Protein AF-A0A2G8K1V5-F1 (afdb_monomer_lite)

InterPro domains:
  IPR000477 Reverse transcriptase domain [PF00078] (133-253)
  IPR000477 Reverse transcriptase domain [PS50878] (112-264)
  IPR043502 DNA/RNA polymerase superfamily [SSF56672] (46-239)

Foldseek 3Di:
DDDDDDPPVCCVPPNDDPDDDPPDPDDPADPVNVVVVVVVVVCVVVVVVPPPPPPDDPDCPDPVNCVLLVPADAQPAEQDDDDPVLVVVVLVVFDQPDAAAVQQQGSVQSNCCVVPVDRDPVNPDHDDDDDFDDDDPPDPVRDDDDHRDHPVVVSVVVSLCVRVLVLCVVVVSDDPLDQPPHPPHDPVNNVVVVVVVVVVCVVVVHDDDDDDDDDPPVVVPDDLVSVLSVCSSNNHDPVRSVVSVVVPPPDDDWDADPNDIDDD

Radius of gyration: 24.83 Å; chains: 1; bounding box: 51×38×74 Å

pLDDT: mean 73.62, std 17.8, range [26.91, 96.38]

Organism: Stichopus japonicus (NCBI:txid307972)

Structure (mmCIF, N/CA/C/O backbone):
data_AF-A0A2G8K1V5-F1
#
_entry.id   AF-A0A2G8K1V5-F1
#
loop_
_atom_site.group_PDB
_atom_site.id
_atom_site.type_symbol
_atom_site.label_atom_id
_atom_site.label_alt_id
_atom_site.label_comp_id
_atom_site.label_asym_id
_atom_site.label_entity_id
_atom_site.label_seq_id
_atom_site.pdbx_PDB_ins_code
_atom_site.Cartn_x
_atom_site.Cartn_y
_atom_site.Cartn_z
_atom_site.occupancy
_atom_site.B_iso_or_equiv
_atom_site.auth_seq_id
_atom_site.auth_comp_id
_atom_site.auth_asym_id
_atom_site.auth_atom_id
_atom_site.pdbx_PDB_model_num
ATOM 1 N N . MET A 1 1 ? 11.354 -18.613 46.817 1.00 34.31 1 MET A N 1
ATOM 2 C CA . MET A 1 1 ? 12.221 -19.218 45.786 1.00 34.31 1 MET A CA 1
ATOM 3 C C . MET A 1 1 ? 11.365 -20.204 45.000 1.00 34.31 1 MET A C 1
ATOM 5 O O . MET A 1 1 ? 11.192 -21.326 45.445 1.00 34.31 1 MET A O 1
ATOM 9 N N . PHE A 1 2 ? 10.754 -19.753 43.904 1.00 26.91 2 PHE A N 1
ATOM 10 C CA . PHE A 1 2 ? 10.095 -20.614 42.918 1.00 26.91 2 PHE A CA 1
ATOM 11 C C . PHE A 1 2 ? 10.822 -20.384 41.591 1.00 26.91 2 PHE A C 1
ATOM 13 O O . PHE A 1 2 ? 10.743 -19.278 41.054 1.00 26.91 2 PHE A O 1
ATOM 20 N N . PRO A 1 3 ? 11.621 -21.350 41.116 1.00 38.81 3 PRO A N 1
ATOM 21 C CA . PRO A 1 3 ? 12.309 -21.238 39.845 1.00 38.81 3 PRO A CA 1
ATOM 22 C C . PRO A 1 3 ? 11.385 -21.714 38.718 1.00 38.81 3 PRO A C 1
ATOM 24 O O . PRO A 1 3 ? 10.817 -22.796 38.799 1.00 38.81 3 PRO A O 1
ATOM 27 N N . GLY A 1 4 ? 11.285 -20.912 37.658 1.00 45.81 4 GLY A N 1
ATOM 28 C CA . GLY A 1 4 ? 10.867 -21.362 36.330 1.00 45.81 4 GLY A CA 1
ATOM 29 C C . GLY A 1 4 ? 9.370 -21.585 36.126 1.00 45.81 4 GLY A C 1
ATOM 30 O O . GLY A 1 4 ? 8.864 -22.667 36.383 1.00 45.81 4 GLY A O 1
ATOM 31 N N . LEU A 1 5 ? 8.696 -20.601 35.526 1.00 37.34 5 LEU A N 1
ATOM 32 C CA . LEU A 1 5 ? 7.550 -20.832 34.642 1.00 37.34 5 LEU A CA 1
ATOM 33 C C . LEU A 1 5 ? 7.486 -19.702 33.599 1.00 37.34 5 LEU A C 1
ATOM 35 O O . LEU A 1 5 ? 6.879 -18.657 33.787 1.00 37.34 5 LEU A O 1
ATOM 39 N N . SER A 1 6 ? 8.210 -19.972 32.508 1.00 43.59 6 SER A N 1
ATOM 40 C CA . SER A 1 6 ? 7.938 -19.619 31.110 1.00 43.59 6 SER A CA 1
ATOM 41 C C . SER A 1 6 ? 7.800 -18.141 30.702 1.00 43.59 6 SER A C 1
ATOM 43 O O . SER A 1 6 ? 6.724 -17.677 30.328 1.00 43.59 6 SER A O 1
ATOM 45 N N . THR A 1 7 ? 8.952 -17.494 30.505 1.00 44.00 7 THR A N 1
ATOM 46 C CA . THR A 1 7 ? 9.161 -16.503 29.425 1.00 44.00 7 THR A CA 1
ATOM 47 C C . THR A 1 7 ? 9.068 -17.127 28.020 1.00 44.00 7 THR A C 1
ATOM 49 O O . THR A 1 7 ? 9.023 -16.424 27.020 1.00 44.00 7 THR A O 1
ATOM 52 N N . THR A 1 8 ? 8.975 -18.455 27.926 1.00 45.53 8 THR A N 1
ATOM 53 C CA . THR A 1 8 ? 9.129 -19.253 26.705 1.00 45.53 8 THR A CA 1
ATOM 54 C C . THR A 1 8 ? 8.052 -18.994 25.646 1.00 45.53 8 THR A C 1
ATOM 56 O O . THR A 1 8 ? 8.356 -19.033 24.459 1.00 45.53 8 THR A O 1
ATOM 59 N N . VAL A 1 9 ? 6.808 -18.691 26.042 1.00 42.56 9 VAL A N 1
ATOM 60 C CA . VAL A 1 9 ? 5.713 -18.403 25.092 1.00 42.56 9 VAL A CA 1
ATOM 61 C C . VAL A 1 9 ? 5.803 -16.971 24.553 1.00 42.56 9 VAL A C 1
ATOM 63 O O . VAL A 1 9 ? 5.739 -16.776 23.342 1.00 42.56 9 VAL A O 1
ATOM 66 N N . LEU A 1 10 ? 6.034 -15.979 25.419 1.00 40.06 10 LEU A N 1
ATOM 67 C CA . LEU A 1 10 ? 6.260 -14.587 25.004 1.00 40.06 10 LEU A CA 1
ATOM 68 C C . LEU A 1 10 ? 7.518 -14.461 24.132 1.00 40.06 10 LEU A C 1
ATOM 70 O O . LEU A 1 10 ? 7.459 -13.828 23.082 1.00 40.06 10 LEU A O 1
ATOM 74 N N . ASP A 1 11 ? 8.604 -15.155 24.481 1.00 44.69 11 ASP A N 1
ATOM 75 C CA . ASP A 1 11 ? 9.824 -15.207 23.666 1.00 44.69 11 ASP A CA 1
ATOM 76 C C . ASP A 1 11 ? 9.613 -15.903 22.311 1.00 44.69 11 ASP A C 1
ATOM 78 O O . ASP A 1 11 ? 10.301 -15.576 21.343 1.00 44.69 11 ASP A O 1
ATOM 82 N N . SER A 1 12 ? 8.647 -16.827 22.212 1.00 46.34 12 SER A N 1
ATOM 83 C CA . SER A 1 12 ? 8.334 -17.529 20.958 1.00 46.34 12 SER A CA 1
ATOM 84 C C . SER A 1 12 ? 7.511 -16.701 19.964 1.00 46.34 12 SER A C 1
ATOM 86 O O . SER A 1 12 ? 7.639 -16.912 18.759 1.00 46.34 12 SER A O 1
ATOM 88 N N . VAL A 1 13 ? 6.697 -15.748 20.442 1.00 40.72 13 VAL A N 1
ATOM 89 C CA . VAL A 1 13 ? 5.781 -14.952 19.597 1.00 40.72 13 VAL A CA 1
ATOM 90 C C . VAL A 1 13 ? 6.244 -13.495 19.446 1.00 40.72 13 VAL A C 1
ATOM 92 O O . VAL A 1 13 ? 6.055 -12.894 18.391 1.00 40.72 13 VAL A O 1
ATOM 95 N N . ALA A 1 14 ? 6.892 -12.921 20.464 1.00 40.00 14 ALA A N 1
ATOM 96 C CA . ALA A 1 14 ? 7.373 -11.540 20.483 1.00 40.00 14 ALA A CA 1
ATOM 97 C C . ALA A 1 14 ? 8.556 -11.380 21.470 1.00 40.00 14 ALA A C 1
ATOM 99 O O . ALA A 1 14 ? 8.364 -10.902 22.590 1.00 40.00 14 ALA A O 1
ATOM 100 N N . PRO A 1 15 ? 9.791 -11.755 21.081 1.00 45.25 15 PRO A N 1
ATOM 101 C CA . PRO A 1 15 ? 10.948 -11.699 21.971 1.00 45.25 15 PRO A CA 1
ATOM 102 C C . PRO A 1 15 ? 11.206 -10.277 22.473 1.00 45.25 15 PRO A C 1
ATOM 104 O O . PRO A 1 15 ? 11.293 -9.324 21.687 1.00 45.25 15 PRO A O 1
ATOM 107 N N . VAL A 1 16 ? 11.368 -10.144 23.790 1.00 45.84 16 VAL A N 1
ATOM 108 C CA . VAL A 1 16 ? 11.650 -8.866 24.451 1.00 45.84 16 VAL A CA 1
ATOM 109 C C . VAL A 1 16 ? 12.973 -8.312 23.917 1.00 45.84 16 VAL A C 1
ATOM 111 O O . VAL A 1 16 ? 14.040 -8.898 24.091 1.00 45.84 16 VAL A O 1
ATOM 114 N N . LYS A 1 17 ? 12.926 -7.158 23.244 1.00 41.44 17 LYS A N 1
ATOM 115 C CA . LYS A 1 17 ? 14.130 -6.399 22.882 1.00 41.44 17 LYS A CA 1
ATOM 116 C C . LYS A 1 17 ? 14.423 -5.382 23.974 1.00 41.44 17 LYS A C 1
ATOM 118 O O . LYS A 1 17 ? 13.707 -4.393 24.094 1.00 41.44 17 LYS A O 1
ATOM 123 N N . GLU A 1 18 ? 15.522 -5.569 24.699 1.00 44.56 18 GLU A N 1
ATOM 124 C CA . GLU A 1 18 ? 16.098 -4.491 25.503 1.00 44.56 18 GLU A CA 1
ATOM 125 C C . GLU A 1 18 ? 16.588 -3.370 24.576 1.00 44.56 18 GLU A C 1
ATOM 127 O O . GLU A 1 18 ? 17.618 -3.480 23.905 1.00 44.56 18 GLU A O 1
ATOM 132 N N . VAL A 1 19 ? 15.839 -2.270 24.520 1.00 44.19 19 VAL A N 1
ATOM 133 C CA . VAL A 1 19 ? 16.294 -1.025 23.900 1.00 44.19 19 VAL A CA 1
ATOM 134 C C . VAL A 1 19 ? 16.856 -0.151 25.014 1.00 44.19 19 VAL A C 1
ATOM 136 O O . VAL A 1 19 ? 16.114 0.511 25.731 1.00 44.19 19 VAL A O 1
ATOM 139 N N . ARG A 1 20 ? 18.183 -0.147 25.182 1.00 43.22 20 ARG A N 1
ATOM 140 C CA . ARG A 1 20 ? 18.841 0.812 26.078 1.00 43.22 20 ARG A CA 1
ATOM 141 C C . ARG A 1 20 ? 18.831 2.195 25.433 1.00 43.22 20 ARG A C 1
ATOM 143 O O . ARG A 1 20 ? 19.496 2.416 24.418 1.00 43.22 20 ARG A O 1
ATOM 150 N N . ILE A 1 21 ? 18.092 3.123 26.031 1.00 47.88 21 ILE A N 1
ATOM 151 C CA . ILE A 1 21 ? 18.178 4.551 25.720 1.00 47.88 21 ILE A CA 1
ATOM 152 C C . ILE A 1 21 ? 19.551 5.036 26.208 1.00 47.88 21 ILE A C 1
ATOM 154 O O . ILE 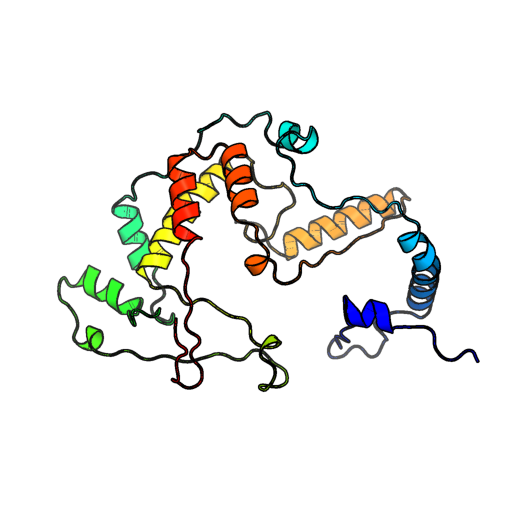A 1 21 ? 19.935 4.791 27.353 1.00 47.88 21 ILE A O 1
ATOM 158 N N . LYS A 1 22 ? 20.345 5.666 25.330 1.00 46.94 22 LYS A N 1
ATOM 159 C CA . LYS A 1 22 ? 21.656 6.212 25.720 1.00 46.94 22 LYS A CA 1
ATOM 160 C C . LYS A 1 22 ? 21.460 7.247 26.838 1.00 46.94 22 LYS A C 1
ATOM 162 O O . LYS A 1 22 ? 20.680 8.174 26.661 1.00 46.94 22 LYS A O 1
ATOM 167 N N . ASN A 1 23 ? 22.224 7.104 27.924 1.00 52.62 23 ASN A N 1
ATOM 168 C CA . ASN A 1 23 ? 22.326 8.023 29.072 1.00 52.62 23 ASN A CA 1
ATOM 169 C C . ASN A 1 23 ? 21.170 8.035 30.093 1.00 52.62 23 ASN A C 1
ATOM 171 O O . ASN A 1 23 ? 21.067 8.992 30.853 1.00 52.62 23 ASN A O 1
ATOM 175 N N . GLN A 1 24 ? 20.353 6.985 30.181 1.00 52.69 24 GLN A N 1
ATOM 176 C CA . GLN A 1 24 ? 19.385 6.836 31.275 1.00 52.69 24 GLN A CA 1
ATOM 177 C C . GLN A 1 24 ? 19.838 5.703 32.211 1.00 52.69 24 GLN A C 1
ATOM 179 O O . GLN A 1 24 ? 19.981 4.563 31.773 1.00 52.69 24 GLN A O 1
ATOM 184 N N . SER A 1 25 ? 20.153 6.032 33.470 1.00 58.88 25 SER A N 1
ATOM 185 C CA . SER A 1 25 ? 20.577 5.069 34.506 1.00 58.88 25 SER A CA 1
ATOM 186 C C . SER A 1 25 ? 19.406 4.343 35.157 1.00 58.88 25 SER A C 1
ATOM 188 O O . SER A 1 25 ? 19.587 3.254 35.700 1.00 58.88 25 SER A O 1
ATOM 190 N N . ASP A 1 26 ? 18.220 4.943 35.097 1.00 57.34 26 ASP A N 1
ATOM 191 C CA . ASP A 1 26 ? 17.029 4.378 35.705 1.00 57.34 26 ASP A CA 1
ATOM 192 C C . ASP A 1 26 ? 16.436 3.292 34.801 1.00 57.34 26 ASP A C 1
ATOM 194 O O . ASP A 1 26 ? 16.354 3.476 33.579 1.00 57.34 26 ASP A O 1
ATOM 198 N N . PRO A 1 27 ? 16.021 2.148 35.371 1.00 57.84 27 PRO A N 1
ATOM 199 C CA . PRO A 1 27 ? 15.328 1.123 34.614 1.00 57.84 27 PRO A CA 1
ATOM 200 C C . PRO A 1 27 ? 14.059 1.716 33.991 1.00 57.84 27 PRO A C 1
ATOM 202 O O . PRO A 1 27 ? 13.245 2.335 34.670 1.00 57.84 27 PRO A O 1
ATOM 205 N N . TRP A 1 28 ? 13.890 1.500 32.684 1.00 55.94 28 TRP A N 1
ATOM 206 C CA . TRP A 1 28 ? 12.746 1.992 31.901 1.00 55.94 28 TRP A CA 1
ATOM 207 C C . TRP A 1 28 ? 11.385 1.550 32.474 1.00 55.94 28 TRP A C 1
ATOM 209 O O . TRP A 1 28 ? 10.372 2.210 32.258 1.00 55.94 28 TRP A O 1
ATOM 219 N N . ILE A 1 29 ? 11.369 0.445 33.224 1.00 61.62 29 ILE A N 1
ATOM 220 C CA . ILE A 1 29 ? 10.183 -0.146 33.836 1.00 61.62 29 ILE A CA 1
ATOM 221 C C . ILE A 1 29 ? 10.378 -0.153 35.357 1.00 61.62 29 ILE A C 1
ATOM 223 O O . ILE A 1 29 ? 11.336 -0.745 35.858 1.00 61.62 29 ILE A O 1
ATOM 227 N N . SER A 1 30 ? 9.472 0.496 36.093 1.00 77.12 30 SER A N 1
ATOM 228 C CA . SER A 1 30 ? 9.479 0.491 37.560 1.00 77.12 30 SER A CA 1
ATOM 229 C C . SER A 1 30 ? 9.077 -0.881 38.121 1.00 77.12 30 SER A C 1
ATOM 231 O O . SER A 1 30 ? 8.437 -1.688 37.443 1.00 77.12 30 SER A O 1
ATOM 233 N N . ALA A 1 31 ? 9.417 -1.145 39.387 1.00 74.69 31 ALA A N 1
ATOM 234 C CA . ALA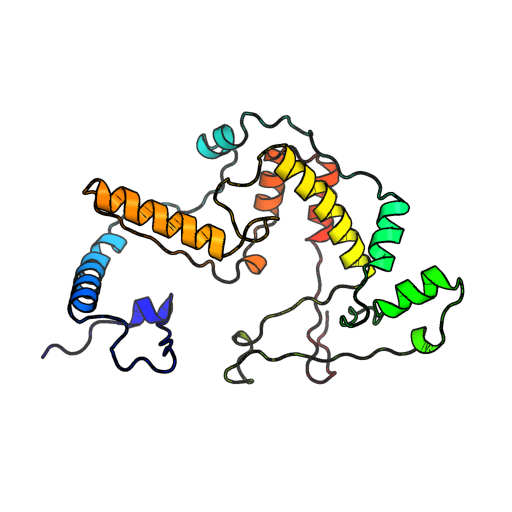 A 1 31 ? 9.001 -2.369 40.079 1.00 74.69 31 ALA A CA 1
ATOM 235 C C . ALA A 1 31 ? 7.469 -2.542 40.105 1.00 74.69 31 ALA A C 1
ATOM 237 O O . ALA A 1 31 ? 6.969 -3.655 39.989 1.00 74.69 31 ALA A O 1
ATOM 238 N N . GLU A 1 32 ? 6.733 -1.434 40.183 1.00 73.56 32 GLU A N 1
ATOM 239 C CA . GLU A 1 32 ? 5.269 -1.399 40.159 1.00 73.56 32 GLU A CA 1
ATOM 240 C C . GLU A 1 32 ? 4.694 -1.817 38.794 1.00 73.56 32 GLU A C 1
ATOM 242 O O . GLU A 1 32 ? 3.750 -2.607 38.720 1.00 73.56 32 GLU A O 1
ATOM 247 N N . ILE A 1 33 ? 5.310 -1.364 37.695 1.00 68.50 33 ILE A N 1
ATOM 248 C CA . ILE A 1 33 ? 4.916 -1.778 36.342 1.00 68.50 33 ILE A CA 1
ATOM 249 C C . ILE A 1 33 ? 5.259 -3.256 36.116 1.00 68.50 33 ILE A C 1
ATOM 251 O O . ILE A 1 33 ? 4.466 -3.980 35.517 1.00 68.50 33 ILE A O 1
ATOM 255 N N . LEU A 1 34 ? 6.408 -3.730 36.612 1.00 71.75 34 LEU A N 1
ATOM 256 C CA . LEU A 1 34 ? 6.772 -5.152 36.555 1.00 71.75 34 LEU A CA 1
ATOM 257 C C . LEU A 1 34 ? 5.751 -6.032 37.276 1.00 71.75 34 LEU A C 1
ATOM 259 O O . LEU A 1 34 ? 5.393 -7.090 36.761 1.00 71.75 34 LEU A O 1
ATOM 263 N N . GLU A 1 35 ? 5.268 -5.597 38.437 1.00 77.31 35 GLU A N 1
ATOM 264 C CA . GLU A 1 35 ? 4.255 -6.336 39.185 1.00 77.31 35 GLU A CA 1
ATOM 265 C C . GLU A 1 35 ? 2.904 -6.330 38.458 1.00 77.31 35 GLU A C 1
ATOM 267 O O . GLU A 1 35 ? 2.285 -7.379 38.314 1.00 77.31 35 GLU A O 1
ATOM 272 N N . SER A 1 36 ? 2.521 -5.199 37.858 1.00 67.25 36 SER A N 1
ATOM 273 C CA . SER A 1 36 ? 1.319 -5.101 37.014 1.00 67.25 36 SER A CA 1
ATOM 274 C C . SER A 1 36 ? 1.392 -6.004 35.771 1.00 67.25 36 SER A C 1
ATOM 276 O O . SER A 1 36 ? 0.394 -6.595 35.358 1.00 67.25 36 SER A O 1
ATOM 278 N N . ILE A 1 37 ? 2.578 -6.145 35.164 1.00 69.62 37 ILE A N 1
ATOM 279 C CA . ILE A 1 37 ? 2.814 -7.067 34.041 1.00 69.62 37 ILE A CA 1
ATOM 280 C C . ILE A 1 37 ? 2.682 -8.520 34.504 1.00 69.62 37 ILE A C 1
ATOM 282 O O . ILE A 1 37 ? 2.038 -9.310 33.822 1.00 69.62 37 ILE A O 1
ATOM 286 N N . ARG A 1 38 ? 3.246 -8.876 35.665 1.00 76.69 38 ARG A N 1
ATOM 287 C CA . ARG A 1 38 ? 3.121 -10.228 36.238 1.00 76.69 38 ARG A CA 1
ATOM 288 C C . ARG A 1 38 ? 1.683 -10.569 36.581 1.00 76.69 38 ARG A C 1
ATOM 290 O O . ARG A 1 38 ? 1.246 -11.683 36.306 1.00 76.69 38 ARG A O 1
ATOM 297 N N . GLU A 1 39 ? 0.955 -9.614 37.153 1.00 75.56 39 GLU A N 1
ATOM 298 C CA . GLU A 1 39 ? -0.463 -9.766 37.431 1.00 75.56 39 GLU A CA 1
ATOM 299 C C . GLU A 1 39 ? -1.208 -10.014 36.125 1.00 75.56 39 GLU A C 1
ATOM 301 O O . GLU A 1 39 ? -1.821 -11.067 36.011 1.00 75.56 39 GLU A O 1
ATOM 306 N N . ARG A 1 40 ? -1.064 -9.154 35.103 1.00 71.44 40 ARG A N 1
ATOM 307 C CA . ARG A 1 40 ? -1.628 -9.364 33.753 1.00 71.44 40 ARG A CA 1
ATOM 308 C C . ARG A 1 40 ? -1.295 -10.753 33.200 1.00 71.44 40 ARG A C 1
ATOM 310 O O . ARG A 1 40 ? -2.181 -11.441 32.697 1.00 71.44 40 ARG A O 1
ATOM 317 N N . ASP A 1 41 ? -0.036 -11.165 33.300 1.00 68.69 41 ASP A N 1
ATOM 318 C CA . ASP A 1 41 ? 0.433 -12.431 32.747 1.00 68.69 41 ASP A CA 1
ATOM 319 C C . ASP A 1 41 ? -0.137 -13.642 33.505 1.00 68.69 41 ASP A C 1
ATOM 321 O O . ASP A 1 41 ? -0.345 -14.701 32.912 1.00 68.69 41 ASP A O 1
ATOM 325 N N . SER A 1 42 ? -0.506 -13.486 34.782 1.00 77.50 42 SER A N 1
ATOM 326 C CA . SER A 1 42 ? -1.225 -14.520 35.538 1.00 77.50 42 SER A CA 1
ATOM 327 C C . SER A 1 42 ? -2.607 -14.838 34.947 1.00 77.50 42 SER A C 1
ATOM 329 O O . SER A 1 42 ? -3.065 -15.978 35.045 1.00 77.50 42 SER A O 1
ATOM 331 N N . TRP A 1 43 ? -3.234 -13.891 34.237 1.00 69.75 43 TRP A N 1
ATOM 332 C CA . TRP A 1 43 ? -4.520 -14.079 33.553 1.00 69.75 43 TRP A CA 1
ATOM 333 C C . TRP A 1 43 ? -4.383 -14.771 32.183 1.00 69.75 43 TRP A C 1
ATOM 335 O O . TRP A 1 43 ? -5.402 -15.043 31.549 1.00 69.75 43 TRP A O 1
ATOM 345 N N . LEU A 1 44 ? -3.173 -15.127 31.709 1.00 64.88 44 LEU A N 1
ATOM 346 C CA . LEU A 1 44 ? -2.997 -15.805 30.407 1.00 64.88 44 LEU A CA 1
ATOM 347 C C . LEU A 1 44 ? -3.774 -17.123 30.300 1.00 64.88 44 LEU A C 1
ATOM 349 O O . LEU A 1 44 ? -4.194 -17.510 29.212 1.00 64.88 44 LEU A O 1
ATOM 353 N N . HIS A 1 45 ? -3.986 -17.822 31.415 1.00 69.38 45 HIS A N 1
ATOM 354 C CA . HIS A 1 45 ? -4.790 -19.043 31.419 1.00 69.38 45 HIS A CA 1
ATOM 355 C C . HIS A 1 45 ? -6.240 -18.789 30.966 1.00 69.38 45 HIS A C 1
ATOM 357 O O . HIS A 1 45 ? -6.841 -19.678 30.369 1.00 69.38 45 HIS A O 1
ATOM 363 N N . LEU A 1 46 ? -6.771 -17.576 31.169 1.00 68.62 46 LEU A N 1
ATOM 364 C CA . LEU A 1 46 ? -8.082 -17.161 30.664 1.00 68.62 46 LEU A CA 1
ATOM 365 C C . LEU A 1 46 ? -8.063 -16.859 29.168 1.00 68.62 46 LEU A C 1
ATOM 367 O O . LEU A 1 46 ? -9.059 -17.099 28.499 1.00 68.62 46 LEU A O 1
ATOM 371 N N . VAL A 1 47 ? -6.933 -16.402 28.615 1.00 63.62 47 VAL A N 1
ATOM 372 C CA . VAL A 1 47 ? -6.774 -16.217 27.160 1.00 63.62 47 VAL A CA 1
ATOM 373 C C . VAL A 1 47 ? -6.970 -17.549 26.433 1.00 63.62 47 VAL A C 1
ATOM 375 O O . VAL A 1 47 ? -7.620 -17.595 25.395 1.00 63.62 47 VAL A O 1
ATOM 378 N N . ASN A 1 48 ? -6.498 -18.649 27.022 1.00 64.44 48 ASN A N 1
ATOM 379 C CA . ASN A 1 48 ? -6.699 -20.001 26.490 1.00 64.44 48 ASN A CA 1
ATOM 380 C C . ASN A 1 48 ? -8.125 -20.547 26.698 1.00 64.44 48 ASN A C 1
ATOM 382 O O . ASN A 1 48 ? -8.476 -21.565 26.103 1.00 64.44 48 ASN A O 1
ATOM 386 N N . GLN A 1 49 ? -8.924 -19.901 27.553 1.00 69.62 49 GLN A N 1
ATOM 387 C CA . GLN A 1 49 ? -10.337 -20.215 27.792 1.00 69.62 49 GLN A CA 1
ATOM 388 C C . GLN A 1 49 ? -11.287 -19.308 27.007 1.00 69.62 49 GLN A C 1
ATOM 390 O O . GLN A 1 49 ? -12.489 -19.581 26.974 1.00 69.62 49 GLN A O 1
ATOM 395 N N . LEU A 1 50 ? -10.776 -18.247 26.369 1.00 62.84 50 LEU A N 1
ATOM 396 C CA . LEU A 1 50 ? -11.560 -17.495 25.402 1.00 62.84 50 LEU A CA 1
ATOM 397 C C . LEU A 1 50 ? -12.080 -18.477 24.346 1.00 62.84 50 LEU A C 1
ATOM 399 O O . LEU A 1 50 ? -11.365 -19.421 23.984 1.00 62.84 50 LEU A O 1
ATOM 403 N N . PRO A 1 51 ? -13.315 -18.283 23.848 1.00 61.81 51 PRO A N 1
ATOM 404 C CA . PRO A 1 51 ? -13.810 -19.075 22.740 1.00 61.81 51 PRO A CA 1
ATOM 405 C C . PRO A 1 51 ? -12.736 -19.098 21.659 1.00 61.81 51 PRO A C 1
ATOM 407 O O . PRO A 1 51 ? -12.190 -18.045 21.318 1.00 61.81 51 PRO A O 1
ATOM 410 N N . LYS A 1 52 ? -12.430 -20.283 21.121 1.00 57.59 52 LYS A N 1
ATOM 411 C CA . LYS A 1 52 ? -11.714 -20.366 19.851 1.00 57.59 52 LYS A CA 1
ATOM 412 C C . LYS A 1 52 ? -12.631 -19.733 18.814 1.00 57.59 52 LYS A C 1
ATOM 414 O O . LYS A 1 52 ? -13.448 -20.414 18.205 1.00 57.59 52 LYS A O 1
ATOM 419 N N . GLN A 1 53 ? -12.567 -18.414 18.692 1.00 52.22 53 GLN A N 1
ATOM 420 C CA . GLN A 1 53 ? -13.115 -17.732 17.545 1.00 52.22 53 GLN A CA 1
ATOM 421 C C . GLN A 1 53 ? -12.400 -18.333 16.346 1.00 52.22 53 GLN A C 1
ATOM 423 O O . GLN A 1 53 ? -11.170 -18.437 16.334 1.00 52.22 53 GLN A O 1
ATOM 428 N N . GLU A 1 54 ? -13.172 -18.752 15.351 1.00 54.84 54 GLU A N 1
ATOM 429 C CA . GLU A 1 54 ? -12.658 -18.860 13.996 1.00 54.84 54 GLU A CA 1
ATOM 430 C C . GLU A 1 54 ? -12.229 -17.445 13.598 1.00 54.84 54 GLU A C 1
ATOM 432 O O . GLU A 1 54 ? -13.009 -16.637 13.099 1.00 54.84 54 GLU A O 1
ATOM 437 N N . PHE A 1 55 ? -11.007 -17.071 13.970 1.00 51.44 55 PHE A N 1
ATOM 438 C CA . PHE A 1 55 ? -10.441 -15.802 13.572 1.00 51.44 55 PHE A CA 1
ATOM 439 C C . PHE A 1 55 ? -10.290 -15.836 12.050 1.00 51.44 55 PHE A C 1
ATOM 441 O O . PHE A 1 55 ? -9.647 -16.734 11.511 1.00 51.44 55 PHE A O 1
ATOM 448 N N . ASN A 1 56 ? -10.827 -14.804 11.397 1.00 55.16 56 ASN A N 1
ATOM 449 C CA . ASN A 1 56 ? -10.587 -14.435 10.001 1.00 55.16 56 ASN A CA 1
ATOM 450 C C . ASN A 1 56 ? -11.279 -15.275 8.916 1.00 55.16 56 ASN A C 1
ATOM 452 O O . ASN A 1 56 ? -10.605 -15.845 8.061 1.00 55.16 56 ASN A O 1
ATOM 456 N N . SER A 1 57 ? -12.604 -15.190 8.801 1.00 64.06 57 SER A N 1
ATOM 457 C CA . SER A 1 57 ? -13.168 -15.087 7.451 1.00 64.06 57 SER A CA 1
ATOM 458 C C . SER A 1 57 ? -13.290 -13.604 7.112 1.00 64.06 57 SER A C 1
ATOM 460 O O . SER A 1 57 ? -14.097 -12.862 7.669 1.00 64.06 57 SER A O 1
ATOM 462 N N . TYR A 1 58 ? -12.410 -13.121 6.235 1.00 78.56 58 TYR A N 1
ATOM 463 C CA . TYR A 1 58 ? -12.720 -11.891 5.521 1.00 78.56 58 TYR A CA 1
ATOM 464 C C . TYR A 1 58 ? -14.028 -12.138 4.764 1.00 78.56 58 TYR A C 1
ATOM 466 O O . TYR A 1 58 ? -14.078 -13.005 3.894 1.00 78.56 58 TYR A O 1
ATOM 474 N N . ASP A 1 59 ? -15.074 -11.412 5.143 1.00 84.12 59 ASP A N 1
ATOM 475 C CA . ASP A 1 59 ? -16.421 -11.619 4.630 1.00 84.12 59 ASP A CA 1
ATOM 476 C C . ASP A 1 59 ? -16.985 -10.304 4.085 1.00 84.12 59 ASP A C 1
ATOM 478 O O . ASP A 1 59 ? -17.287 -9.362 4.831 1.00 84.12 59 ASP A O 1
ATOM 482 N N . VAL A 1 60 ? -17.115 -10.264 2.759 1.00 85.56 60 VAL A N 1
ATOM 483 C CA . VAL A 1 60 ? -17.703 -9.144 2.016 1.00 85.56 60 VAL A CA 1
ATOM 484 C C . VAL A 1 60 ? -19.197 -8.991 2.295 1.00 85.56 60 VAL A C 1
ATOM 486 O O . VAL A 1 60 ? -19.751 -7.903 2.131 1.00 85.56 60 VAL A O 1
ATOM 489 N N . ASP A 1 61 ? -19.854 -10.052 2.760 1.00 86.50 61 ASP A N 1
ATOM 490 C CA . ASP A 1 61 ? -21.267 -10.035 3.096 1.00 86.50 61 ASP A CA 1
ATOM 491 C C . ASP A 1 61 ? -21.553 -9.574 4.522 1.00 86.50 61 ASP A C 1
ATOM 493 O O . ASP A 1 61 ? -22.711 -9.260 4.832 1.00 86.50 61 ASP A O 1
ATOM 497 N N . SER A 1 62 ? -20.514 -9.447 5.352 1.00 89.06 62 SER A N 1
ATOM 498 C CA . SER A 1 62 ? -20.650 -9.041 6.745 1.00 89.06 62 SER A CA 1
ATOM 499 C C . SER A 1 62 ? -21.257 -7.632 6.883 1.00 89.06 62 SER A C 1
ATOM 501 O O . SER A 1 62 ? -20.934 -6.720 6.109 1.00 89.06 62 SER A O 1
ATOM 503 N N . PRO A 1 63 ? -22.096 -7.386 7.910 1.00 87.25 63 PRO A N 1
ATOM 504 C CA . PRO A 1 63 ? -22.680 -6.065 8.144 1.00 87.25 63 PRO A CA 1
ATOM 505 C C . PRO A 1 63 ? -21.628 -4.972 8.343 1.00 87.25 63 PRO A C 1
ATOM 507 O O . PRO A 1 63 ? -21.835 -3.835 7.930 1.00 87.25 63 PRO A O 1
ATOM 510 N N . VAL A 1 64 ? -20.493 -5.310 8.964 1.00 86.19 64 VAL A N 1
ATOM 511 C CA . VAL A 1 64 ? -19.379 -4.379 9.187 1.00 86.19 64 VAL A CA 1
ATOM 512 C C . VAL A 1 64 ? -18.791 -3.930 7.853 1.00 86.19 64 VAL A C 1
ATOM 514 O O . VAL A 1 64 ? -18.649 -2.730 7.624 1.00 86.19 64 VAL A O 1
ATOM 517 N N . PHE A 1 65 ? -18.507 -4.878 6.957 1.00 87.12 65 PHE A N 1
ATOM 518 C CA . PHE A 1 65 ? -17.958 -4.584 5.639 1.00 87.12 65 PHE A CA 1
ATOM 519 C C . PHE A 1 65 ? -18.934 -3.762 4.792 1.00 87.12 65 PHE A C 1
ATOM 521 O O . PHE A 1 65 ? -18.575 -2.701 4.286 1.00 87.12 65 PHE A O 1
ATOM 528 N N . LYS A 1 66 ? -20.200 -4.187 4.711 1.00 87.31 66 LYS A N 1
ATOM 529 C CA . LYS A 1 66 ? -21.240 -3.460 3.965 1.00 87.31 66 LYS A CA 1
ATOM 530 C C . LYS A 1 66 ? -21.452 -2.047 4.497 1.00 87.31 66 LYS A C 1
ATOM 532 O O . LYS A 1 66 ? -21.546 -1.109 3.715 1.00 87.31 66 LYS A O 1
ATOM 537 N N . ASN A 1 67 ? -21.472 -1.865 5.818 1.00 88.94 67 ASN A N 1
ATOM 538 C CA . ASN A 1 67 ? -21.627 -0.541 6.419 1.00 88.94 67 ASN A CA 1
ATOM 539 C C . ASN A 1 67 ? -20.436 0.383 6.149 1.00 88.94 67 ASN A C 1
ATOM 541 O O . ASN A 1 67 ? -20.651 1.585 5.996 1.00 88.94 67 ASN A O 1
ATOM 545 N N . GLN A 1 68 ? -19.216 -0.158 6.076 1.00 87.62 68 GLN A N 1
ATOM 546 C CA . GLN A 1 68 ? -18.011 0.615 5.768 1.00 87.62 68 GLN A CA 1
ATOM 547 C C . GLN A 1 68 ? -18.068 1.230 4.364 1.00 87.62 68 GLN A C 1
ATOM 549 O O . GLN A 1 68 ? -17.642 2.368 4.185 1.00 87.62 68 GLN A O 1
ATOM 554 N N . TYR A 1 69 ? -18.613 0.500 3.386 1.00 89.56 69 TYR A N 1
ATOM 555 C CA . TYR A 1 69 ? -18.627 0.906 1.976 1.00 89.56 69 TYR A CA 1
ATOM 556 C C . TYR A 1 69 ? -20.019 1.286 1.449 1.00 89.56 69 TYR A C 1
ATOM 558 O O . TYR A 1 69 ? -20.194 1.499 0.256 1.00 89.56 69 TYR A O 1
ATOM 566 N N . LYS A 1 70 ? -21.020 1.430 2.326 1.00 89.12 70 LYS A N 1
ATOM 567 C CA . LYS A 1 70 ? -22.427 1.671 1.944 1.00 89.12 70 LYS A CA 1
ATOM 568 C C . LYS A 1 70 ? -22.660 2.908 1.070 1.00 89.12 70 LYS A C 1
ATOM 570 O O . LYS A 1 70 ? -23.659 2.974 0.366 1.00 89.12 70 LYS A O 1
ATOM 575 N N . SER A 1 71 ? -21.800 3.918 1.193 1.00 89.62 71 SER A N 1
ATOM 576 C CA . SER A 1 71 ? -21.897 5.186 0.462 1.00 89.62 71 SER A CA 1
ATOM 577 C C . SER A 1 71 ? -21.033 5.216 -0.795 1.00 89.62 71 SER A C 1
ATOM 579 O O . SER A 1 71 ? -21.023 6.226 -1.492 1.00 89.62 71 SER A O 1
ATOM 581 N N . VAL A 1 72 ? -20.273 4.153 -1.055 1.00 92.56 72 VAL A N 1
ATOM 582 C CA . VAL A 1 72 ? -19.402 4.057 -2.220 1.00 92.56 72 VAL A CA 1
ATOM 583 C C . VAL A 1 72 ? -20.247 3.688 -3.429 1.00 92.56 72 VAL A C 1
ATOM 585 O O . VAL A 1 72 ? -21.024 2.736 -3.391 1.00 92.56 72 VAL A O 1
ATOM 588 N N . VAL A 1 73 ? -20.100 4.459 -4.501 1.00 91.62 73 VAL A N 1
ATOM 589 C CA . VAL A 1 73 ? -20.728 4.146 -5.783 1.00 91.62 73 VAL A CA 1
ATOM 590 C C . VAL A 1 73 ? -19.899 3.037 -6.445 1.00 91.62 73 VAL A C 1
ATOM 592 O O . VAL A 1 73 ? -18.683 3.177 -6.541 1.00 91.62 73 VAL A O 1
ATOM 595 N N . PRO A 1 74 ? -20.499 1.916 -6.874 1.00 91.44 74 PRO A N 1
ATOM 596 C CA . PRO A 1 74 ? -19.767 0.897 -7.618 1.00 91.44 74 PRO A CA 1
ATOM 597 C C . PRO A 1 74 ? -19.128 1.484 -8.879 1.00 91.44 74 PRO A C 1
ATOM 599 O O . PRO A 1 74 ? -19.714 2.361 -9.512 1.00 91.44 74 PRO A O 1
ATOM 602 N N . ASP A 1 75 ? -17.939 0.994 -9.234 1.00 92.62 75 ASP A N 1
ATOM 603 C CA . ASP A 1 75 ? -17.218 1.387 -10.452 1.00 92.62 75 ASP A CA 1
ATOM 604 C C . ASP A 1 75 ? -16.943 2.902 -10.595 1.00 92.62 75 ASP A C 1
ATOM 606 O O . ASP A 1 75 ? -16.731 3.407 -11.696 1.00 92.62 75 ASP A O 1
ATOM 610 N N . SER A 1 76 ? -16.908 3.652 -9.488 1.00 94.12 76 SER A N 1
ATOM 611 C CA . SER A 1 76 ? -16.621 5.092 -9.489 1.00 94.12 76 SER A CA 1
ATOM 612 C C . SER A 1 76 ? -15.153 5.462 -9.710 1.00 94.12 76 SER A C 1
ATOM 614 O O . SER A 1 76 ? -14.837 6.648 -9.814 1.00 94.12 76 SER A O 1
ATOM 616 N N . PHE A 1 77 ? -14.249 4.484 -9.782 1.00 95.75 77 PHE A N 1
ATOM 617 C CA . PHE A 1 77 ? -12.847 4.692 -10.127 1.00 95.75 77 PHE A CA 1
ATOM 618 C C . PHE A 1 77 ? -12.398 3.768 -11.250 1.00 95.75 77 PHE A C 1
ATOM 620 O O . PHE A 1 77 ? -12.549 2.551 -11.174 1.00 95.75 77 PHE A O 1
ATOM 627 N N . GLN A 1 78 ? -11.729 4.344 -12.241 1.00 93.88 78 GLN A N 1
ATOM 628 C CA . GLN A 1 78 ? -11.054 3.606 -13.295 1.00 93.88 78 GLN A CA 1
ATOM 629 C C . GLN A 1 78 ? -9.720 4.281 -13.604 1.00 93.88 78 GLN A C 1
ATOM 631 O O . GLN A 1 78 ? -9.663 5.507 -13.714 1.00 93.88 78 GLN A O 1
ATOM 636 N N . LEU A 1 79 ? -8.666 3.482 -13.769 1.00 90.19 79 LEU A N 1
ATOM 637 C CA . LEU A 1 79 ? -7.369 3.957 -14.237 1.00 90.19 79 LEU A CA 1
ATOM 638 C C . LEU A 1 79 ? -7.514 4.637 -15.600 1.00 90.19 79 LEU A C 1
ATOM 640 O O . LEU A 1 79 ? -8.107 4.084 -16.526 1.00 90.19 79 LEU A O 1
ATOM 644 N N . GLN A 1 80 ? -6.966 5.840 -15.689 1.00 90.69 80 GLN A N 1
ATOM 645 C CA . GLN A 1 80 ? -6.957 6.683 -16.873 1.00 90.69 80 GLN A CA 1
ATOM 646 C C . GLN A 1 80 ? -5.606 6.602 -17.582 1.00 90.69 80 GLN A C 1
ATOM 648 O O . GLN A 1 80 ? -4.579 6.273 -16.974 1.00 90.69 80 GLN A O 1
ATOM 653 N N . GLU A 1 81 ? -5.610 6.950 -18.867 1.00 87.50 81 GLU A N 1
ATOM 654 C CA . GLU A 1 81 ? -4.385 7.095 -19.649 1.00 87.50 81 GLU A CA 1
ATOM 655 C C . GLU A 1 81 ? -3.445 8.130 -19.019 1.00 87.50 81 GLU A C 1
ATOM 657 O O . GLU A 1 81 ? -3.864 9.165 -18.493 1.00 87.50 81 GLU A O 1
ATOM 662 N N . ILE A 1 82 ? -2.148 7.827 -19.052 1.00 86.19 82 ILE A N 1
ATOM 663 C CA . ILE A 1 82 ? -1.115 8.693 -18.489 1.00 86.19 82 ILE A CA 1
ATOM 664 C C . ILE A 1 82 ? -0.854 9.827 -19.479 1.00 86.19 82 ILE A C 1
ATOM 666 O O . ILE A 1 82 ? -0.508 9.575 -20.631 1.00 86.19 82 ILE A O 1
ATOM 670 N N . ASN A 1 83 ? -0.994 11.072 -19.027 1.00 83.44 83 ASN A N 1
ATOM 671 C CA . ASN A 1 83 ? -0.742 12.235 -19.871 1.00 83.44 83 ASN A CA 1
ATOM 672 C C . ASN A 1 83 ? 0.769 12.497 -20.058 1.00 83.44 83 ASN A C 1
ATOM 674 O O . ASN A 1 83 ? 1.601 12.139 -19.220 1.00 83.44 83 ASN A O 1
ATOM 678 N N . GLU A 1 84 ? 1.131 13.139 -21.170 1.00 80.19 84 GLU A N 1
ATOM 679 C CA . GLU A 1 84 ? 2.532 13.450 -21.495 1.00 80.19 84 GLU A CA 1
ATOM 680 C C . GLU A 1 84 ? 3.174 14.391 -20.464 1.00 80.19 84 GLU A C 1
ATOM 682 O O . GLU A 1 84 ? 4.348 14.247 -20.127 1.00 80.19 84 GLU A O 1
ATOM 687 N N . GLU A 1 85 ? 2.397 15.322 -19.907 1.00 83.81 85 GLU A N 1
ATOM 688 C CA . GLU A 1 85 ? 2.866 16.267 -18.891 1.00 83.81 85 GLU A CA 1
ATOM 689 C C . GLU A 1 85 ? 3.329 15.556 -17.609 1.00 83.81 85 GLU A C 1
ATOM 691 O O . GLU A 1 85 ? 4.387 15.866 -17.064 1.00 83.81 85 GLU A O 1
ATOM 696 N N . PHE A 1 86 ? 2.580 14.554 -17.149 1.00 83.56 86 PHE A N 1
ATOM 697 C CA . PHE A 1 86 ? 2.948 13.704 -16.022 1.00 83.56 86 PHE A CA 1
ATOM 698 C C . PHE A 1 86 ? 4.236 12.949 -16.329 1.00 83.56 86 PHE A C 1
ATOM 700 O O . PHE A 1 86 ? 5.133 12.925 -15.489 1.00 83.56 86 PHE A O 1
ATOM 707 N N . VAL A 1 87 ? 4.362 12.385 -17.537 1.00 79.25 87 VAL A N 1
ATOM 708 C CA . VAL A 1 87 ? 5.585 11.689 -17.969 1.00 79.25 87 VAL A CA 1
ATOM 709 C C . VAL A 1 87 ? 6.796 12.616 -17.858 1.00 79.25 87 VAL A C 1
ATOM 711 O O . VAL A 1 87 ? 7.799 12.247 -17.247 1.00 79.25 87 VAL A O 1
ATOM 714 N N . LEU A 1 88 ? 6.696 13.834 -18.389 1.00 79.44 88 LEU A N 1
ATOM 715 C CA . LEU A 1 88 ? 7.777 14.820 -18.350 1.00 79.44 88 LEU A CA 1
ATOM 716 C C . LEU A 1 88 ? 8.113 15.253 -16.919 1.00 79.44 88 LEU A C 1
ATOM 718 O O . LEU A 1 88 ? 9.283 15.241 -16.530 1.00 79.44 88 LEU A O 1
ATOM 722 N N . ASN A 1 89 ? 7.104 15.578 -16.109 1.00 84.56 89 ASN A N 1
ATOM 723 C CA . ASN A 1 89 ? 7.289 15.978 -14.712 1.00 84.56 89 ASN A CA 1
ATOM 724 C C . ASN A 1 89 ? 7.997 14.888 -13.902 1.00 84.56 89 ASN A C 1
ATOM 726 O O . ASN A 1 89 ? 8.929 15.162 -13.140 1.00 84.56 89 ASN A O 1
ATOM 730 N N . GLU A 1 90 ? 7.604 13.636 -14.109 1.00 83.94 90 GLU A N 1
ATOM 731 C CA . GLU A 1 90 ? 8.234 12.494 -13.469 1.00 83.94 90 GLU A CA 1
ATOM 732 C C . GLU A 1 90 ? 9.679 12.300 -13.912 1.00 83.94 90 GLU A C 1
ATOM 734 O O . GLU A 1 90 ? 10.546 12.166 -13.047 1.00 83.94 90 GLU A O 1
ATOM 739 N N . ILE A 1 91 ? 9.961 12.363 -15.220 1.00 80.44 91 ILE A N 1
ATOM 740 C CA . ILE A 1 91 ? 11.325 12.276 -15.763 1.00 80.44 91 ILE A CA 1
ATOM 741 C C . ILE A 1 91 ? 12.220 13.360 -15.152 1.00 80.44 91 ILE A C 1
ATOM 743 O O . ILE A 1 91 ? 13.335 13.068 -14.711 1.00 80.44 91 ILE A O 1
ATOM 747 N N . HIS A 1 92 ? 11.734 14.599 -15.048 1.00 81.06 92 HIS A N 1
ATOM 748 C CA . HIS A 1 92 ? 12.493 15.678 -14.418 1.00 81.06 92 HIS A CA 1
ATOM 749 C C . HIS A 1 92 ? 12.725 15.436 -12.921 1.00 81.06 92 HIS A C 1
ATOM 751 O O . HIS A 1 92 ? 13.813 15.753 -12.421 1.00 81.06 92 HIS A O 1
ATOM 757 N N . SER A 1 93 ? 11.754 14.836 -12.226 1.00 83.44 93 SER A N 1
ATOM 758 C CA . SER A 1 93 ? 11.822 14.516 -10.794 1.00 83.44 93 SER A CA 1
ATOM 759 C C . SER A 1 93 ? 12.644 13.262 -10.452 1.00 83.44 93 SER A C 1
ATOM 761 O O . SER A 1 93 ? 12.896 13.010 -9.270 1.00 83.44 93 SER A O 1
ATOM 763 N N . LEU A 1 94 ? 13.081 12.478 -11.450 1.00 79.94 94 LEU A N 1
ATOM 764 C CA . LEU A 1 94 ? 13.854 11.252 -11.235 1.00 79.94 94 LEU A CA 1
ATOM 765 C C . LEU A 1 94 ? 15.140 11.526 -10.443 1.00 79.94 94 LEU A C 1
ATOM 767 O O . LEU A 1 94 ? 16.026 12.273 -10.865 1.00 79.94 94 LEU A O 1
ATOM 771 N N . ASP A 1 95 ? 15.278 10.833 -9.312 1.00 78.38 95 ASP A N 1
ATOM 772 C CA . ASP A 1 95 ? 16.511 10.823 -8.532 1.00 78.38 95 ASP A CA 1
ATOM 773 C C . ASP A 1 95 ? 17.551 9.916 -9.206 1.00 78.38 95 ASP A C 1
ATOM 775 O O . ASP A 1 95 ? 17.518 8.684 -9.111 1.00 78.38 95 ASP A O 1
ATOM 779 N N . ILE A 1 96 ? 18.505 10.555 -9.878 1.00 77.38 96 ILE A N 1
ATOM 780 C CA . ILE A 1 96 ? 19.600 9.910 -10.607 1.00 77.38 96 ILE A CA 1
ATOM 781 C C . ILE A 1 96 ? 20.548 9.091 -9.721 1.00 77.38 96 ILE A C 1
ATOM 783 O O . ILE A 1 96 ? 21.326 8.296 -10.245 1.00 77.38 96 ILE A O 1
ATOM 787 N N . SER A 1 97 ? 20.510 9.277 -8.397 1.00 76.25 97 SER A N 1
ATOM 788 C CA . SER A 1 97 ? 21.378 8.568 -7.451 1.00 76.25 97 SER A CA 1
ATOM 789 C C . SER A 1 97 ? 20.853 7.182 -7.059 1.00 76.25 97 SER A C 1
ATOM 791 O O . SER A 1 97 ? 21.563 6.406 -6.413 1.00 76.25 97 SER A O 1
ATOM 793 N N . LYS A 1 98 ? 19.612 6.845 -7.437 1.00 74.38 98 LYS A N 1
ATOM 794 C CA . LYS A 1 98 ? 18.989 5.558 -7.109 1.00 74.38 98 LYS A CA 1
ATOM 795 C C . LYS A 1 98 ? 19.580 4.409 -7.927 1.00 74.38 98 LYS A C 1
ATOM 797 O O . LYS A 1 98 ? 19.905 4.548 -9.103 1.00 74.38 98 LYS A O 1
ATOM 802 N N . SER A 1 99 ? 19.661 3.242 -7.291 1.00 69.44 99 SER A N 1
ATOM 803 C CA . SER A 1 99 ? 20.105 1.995 -7.919 1.00 69.44 99 SER A CA 1
ATOM 804 C C . SER A 1 99 ? 19.155 1.528 -9.029 1.00 69.44 99 SER A C 1
ATOM 806 O O . SER A 1 99 ? 17.941 1.754 -8.963 1.00 69.44 99 SER A O 1
ATOM 808 N N . THR A 1 100 ? 19.727 0.854 -10.025 1.00 74.00 100 THR A N 1
ATOM 809 C CA . THR A 1 100 ? 19.034 0.293 -11.192 1.00 74.00 100 THR A CA 1
ATOM 810 C C . THR A 1 100 ? 18.240 -0.959 -10.828 1.00 74.00 100 THR A C 1
ATOM 812 O O . THR A 1 100 ? 18.602 -1.660 -9.881 1.00 74.00 100 THR A O 1
ATOM 815 N N . GLY A 1 101 ? 17.180 -1.258 -11.582 1.00 64.31 101 GLY A N 1
ATOM 816 C CA . GLY A 1 101 ? 16.518 -2.562 -11.508 1.00 64.31 101 GLY A CA 1
ATOM 817 C C . GLY A 1 101 ? 17.360 -3.666 -12.161 1.00 64.31 101 GLY A C 1
ATOM 818 O O . GLY A 1 101 ? 18.521 -3.444 -12.516 1.00 64.31 101 GLY A O 1
ATOM 819 N N . LEU A 1 102 ? 16.764 -4.851 -12.352 1.00 58.81 102 LEU A N 1
ATOM 820 C CA . LEU A 1 102 ? 17.389 -5.967 -13.090 1.00 58.81 102 LEU A CA 1
ATOM 821 C C . LEU A 1 102 ? 17.716 -5.616 -14.549 1.00 58.81 102 LEU A C 1
ATOM 823 O O . LEU A 1 102 ? 18.608 -6.208 -15.144 1.00 58.81 102 LEU A O 1
ATOM 827 N N . ASP A 1 103 ? 17.012 -4.635 -15.110 1.00 63.94 103 ASP A N 1
ATOM 828 C CA . ASP A 1 103 ? 17.269 -4.079 -16.438 1.00 63.94 103 ASP A CA 1
ATOM 829 C C . ASP A 1 103 ? 18.605 -3.323 -16.530 1.00 63.94 103 ASP A C 1
ATOM 831 O O . ASP A 1 103 ? 19.086 -3.057 -17.628 1.00 63.94 103 ASP A O 1
ATOM 835 N N . GLY A 1 104 ? 19.215 -2.969 -15.394 1.00 69.00 104 GLY A N 1
ATOM 836 C CA . GLY A 1 104 ? 20.488 -2.256 -15.354 1.00 69.00 104 GLY A CA 1
ATOM 837 C C . GLY A 1 104 ? 20.398 -0.798 -15.811 1.00 69.00 104 GLY A C 1
ATOM 838 O O . GLY A 1 104 ? 21.437 -0.171 -15.995 1.00 69.00 104 GLY A O 1
ATOM 839 N N . ILE A 1 105 ? 19.190 -0.241 -15.968 1.00 70.31 105 ILE A N 1
ATOM 840 C CA . ILE A 1 105 ? 18.975 1.114 -16.495 1.00 70.31 105 ILE A CA 1
ATOM 841 C C . ILE A 1 105 ? 18.907 2.129 -15.334 1.00 70.31 105 ILE A C 1
ATOM 843 O O . ILE A 1 105 ? 17.996 2.052 -14.503 1.00 70.31 105 ILE A O 1
ATOM 847 N N . PRO A 1 106 ? 19.850 3.088 -15.222 1.00 70.69 106 PRO A N 1
ATOM 848 C CA . PRO A 1 106 ? 19.821 4.110 -14.173 1.00 70.69 106 PRO A CA 1
ATOM 849 C C . PRO A 1 106 ? 18.845 5.247 -14.468 1.00 70.69 106 PRO A C 1
ATOM 851 O O . PRO A 1 106 ? 18.573 5.570 -15.612 1.00 70.69 106 PRO A O 1
ATOM 854 N N . GLY A 1 107 ? 18.349 5.932 -13.433 1.00 68.50 107 GLY A N 1
ATOM 855 C CA . GLY A 1 107 ? 17.435 7.072 -13.623 1.00 68.50 107 GLY A CA 1
ATOM 856 C C . GLY A 1 107 ? 18.038 8.197 -14.479 1.00 68.50 107 GLY A C 1
ATOM 857 O O . GLY A 1 107 ? 17.335 8.794 -15.290 1.00 68.50 107 GLY A O 1
ATOM 858 N N . ARG A 1 108 ? 19.362 8.419 -14.373 1.00 69.69 108 ARG A N 1
ATOM 859 C CA . ARG A 1 108 ? 20.112 9.360 -15.229 1.00 69.69 108 ARG A CA 1
ATOM 860 C C . ARG A 1 108 ? 19.968 9.037 -16.715 1.00 69.69 108 ARG A C 1
ATOM 862 O O . ARG A 1 108 ? 19.819 9.943 -17.515 1.00 69.69 108 ARG A O 1
ATOM 869 N N . PHE A 1 109 ? 19.963 7.755 -17.066 1.00 68.69 109 PHE A N 1
ATOM 870 C CA . PHE A 1 109 ? 19.857 7.296 -18.449 1.00 68.69 109 PHE A CA 1
ATOM 871 C C . PHE A 1 109 ? 18.553 7.758 -19.096 1.00 68.69 109 PHE A C 1
ATOM 873 O O . PHE A 1 109 ? 18.570 8.219 -20.230 1.00 68.69 109 PHE A O 1
ATOM 880 N N . ILE A 1 110 ? 17.428 7.650 -18.381 1.00 71.25 110 ILE A N 1
ATOM 881 C CA . ILE A 1 110 ? 16.122 8.069 -18.905 1.00 71.25 110 ILE A CA 1
ATOM 882 C C . ILE A 1 110 ? 16.063 9.590 -19.035 1.00 71.25 110 ILE A C 1
ATOM 884 O O . ILE A 1 110 ? 15.564 10.097 -20.034 1.00 71.25 110 ILE A O 1
ATOM 888 N N . LYS A 1 111 ? 16.620 10.309 -18.056 1.00 71.69 111 LYS A N 1
ATOM 889 C CA . LYS A 1 111 ? 16.652 11.772 -18.055 1.00 71.69 111 LYS A CA 1
ATOM 890 C C . LYS A 1 111 ? 17.500 12.333 -19.201 1.00 71.69 111 LYS A C 1
ATOM 892 O O . LYS A 1 111 ? 17.004 13.131 -19.986 1.00 71.69 111 LYS A O 1
ATOM 897 N N . ASP A 1 112 ? 18.722 11.832 -19.366 1.00 67.62 112 ASP A N 1
ATOM 898 C CA . ASP A 1 112 ? 19.637 12.280 -20.418 1.00 67.62 112 ASP A CA 1
AT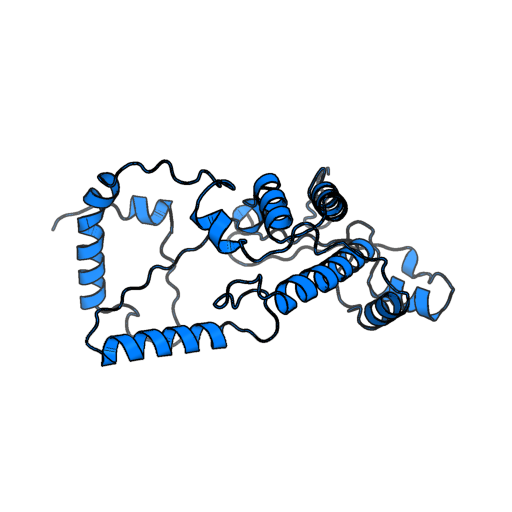OM 899 C C . ASP A 1 112 ? 19.120 11.897 -21.821 1.00 67.62 112 ASP A C 1
ATOM 901 O O . ASP A 1 112 ? 19.245 12.680 -22.763 1.00 67.62 112 ASP A O 1
ATOM 905 N N . ALA A 1 113 ? 18.502 10.718 -21.983 1.00 62.31 113 ALA A N 1
ATOM 906 C CA . ALA A 1 113 ? 17.910 10.294 -23.257 1.00 62.31 113 ALA A CA 1
ATOM 907 C C . ALA A 1 113 ? 16.677 11.131 -23.643 1.00 62.31 113 ALA A C 1
ATOM 909 O O . ALA A 1 113 ? 16.528 11.490 -24.812 1.00 62.31 113 ALA A O 1
ATOM 910 N N . ALA A 1 114 ? 15.823 11.467 -22.671 1.00 63.78 114 ALA A N 1
ATOM 911 C CA . ALA A 1 114 ? 14.654 12.319 -22.886 1.00 63.78 114 ALA A CA 1
ATOM 912 C C . ALA A 1 114 ? 15.043 13.757 -23.266 1.00 63.78 114 ALA A C 1
ATOM 914 O O . ALA A 1 114 ? 14.354 14.387 -24.063 1.00 63.78 114 ALA A O 1
ATOM 915 N N . GLU A 1 115 ? 16.162 14.259 -22.737 1.00 59.53 115 GLU A N 1
ATOM 916 C CA . GLU A 1 115 ? 16.647 15.617 -23.007 1.00 59.53 115 GLU A CA 1
ATOM 917 C C . GLU A 1 115 ? 17.482 15.727 -24.302 1.00 59.53 115 GLU A C 1
ATOM 919 O O . GLU A 1 115 ? 17.546 16.806 -24.888 1.00 59.53 115 GLU A O 1
ATOM 924 N N . SER A 1 116 ? 18.114 14.642 -24.779 1.00 51.41 116 SER A N 1
ATOM 925 C CA . SER A 1 116 ? 19.098 14.705 -25.882 1.00 51.41 116 SER A CA 1
ATOM 926 C C . SER A 1 116 ? 18.712 13.998 -27.187 1.00 51.41 116 SER A C 1
ATOM 928 O O . SER A 1 116 ? 19.378 14.213 -28.200 1.00 51.41 116 SER A O 1
ATOM 930 N N . GLY A 1 117 ? 17.677 13.147 -27.203 1.00 51.34 117 GLY A N 1
ATOM 931 C CA . GLY A 1 117 ? 17.265 12.389 -28.398 1.00 51.34 117 GLY A CA 1
ATOM 932 C C . GLY A 1 117 ? 18.310 11.388 -28.923 1.00 51.34 117 GLY A C 1
ATOM 933 O O . GLY A 1 117 ? 18.115 10.781 -29.976 1.00 51.34 117 GLY A O 1
ATOM 934 N N . VAL A 1 118 ? 19.421 11.199 -28.204 1.00 48.50 118 VAL A N 1
ATOM 935 C CA . VAL A 1 118 ? 20.544 10.328 -28.564 1.00 48.50 118 VAL A CA 1
ATOM 936 C C . VAL A 1 118 ? 20.846 9.409 -27.389 1.00 48.50 118 VAL A C 1
ATOM 938 O O . VAL A 1 118 ? 20.899 9.843 -26.248 1.00 48.50 118 VAL A O 1
ATOM 941 N N . VAL A 1 119 ? 21.082 8.132 -27.684 1.00 43.78 119 VAL A N 1
ATOM 942 C CA . VAL A 1 119 ? 21.453 7.083 -26.724 1.00 43.78 119 VAL A CA 1
ATOM 943 C C . VAL A 1 119 ? 22.901 7.285 -26.236 1.00 43.78 119 VAL A C 1
ATOM 945 O O . VAL A 1 119 ? 23.829 7.084 -27.029 1.00 43.78 119 VAL A O 1
ATOM 948 N N . PRO A 1 120 ? 23.148 7.660 -24.961 1.00 47.50 120 PRO A N 1
ATOM 949 C CA . PRO A 1 120 ? 24.508 7.897 -24.468 1.00 47.50 120 PRO A CA 1
ATOM 950 C C . PRO A 1 120 ? 25.350 6.610 -24.392 1.00 47.50 120 PRO A C 1
ATOM 952 O O . PRO A 1 120 ? 24.835 5.513 -24.194 1.00 47.50 120 PRO A O 1
ATOM 955 N N . ASN A 1 121 ? 26.680 6.703 -24.504 1.00 40.75 121 ASN A N 1
ATOM 956 C CA . ASN A 1 121 ? 27.550 5.513 -24.440 1.00 40.75 121 ASN A CA 1
ATOM 957 C C . ASN A 1 121 ? 27.513 4.790 -23.081 1.00 40.75 121 ASN A C 1
ATOM 959 O O . ASN A 1 121 ? 27.758 3.585 -23.027 1.00 40.75 121 ASN A O 1
ATOM 963 N N . ASP A 1 122 ? 27.121 5.497 -22.023 1.00 41.66 122 ASP A N 1
ATOM 964 C CA . ASP A 1 122 ? 26.870 4.941 -20.694 1.00 41.66 122 ASP A CA 1
ATOM 965 C C . ASP A 1 122 ? 25.669 3.967 -20.673 1.00 41.66 122 ASP A C 1
ATOM 967 O O . ASP A 1 122 ? 25.552 3.177 -19.738 1.00 41.66 122 ASP A O 1
ATOM 971 N N . MET A 1 123 ? 24.834 3.926 -21.733 1.00 40.34 123 MET A N 1
ATOM 972 C CA . MET A 1 123 ? 23.759 2.930 -21.918 1.00 40.34 123 MET A CA 1
ATOM 973 C C . MET A 1 123 ? 24.261 1.483 -22.087 1.00 40.34 123 MET A C 1
ATOM 975 O O . MET A 1 123 ? 23.461 0.568 -22.268 1.00 40.34 123 MET A O 1
ATOM 979 N N . LYS A 1 124 ? 25.579 1.255 -22.082 1.00 35.94 124 LYS A N 1
ATOM 980 C CA . LYS A 1 124 ? 26.198 -0.022 -22.471 1.00 35.94 124 LYS A CA 1
ATOM 981 C C . LYS A 1 124 ? 26.815 -0.803 -21.304 1.00 35.94 124 LYS A C 1
ATOM 983 O O . LYS A 1 124 ? 27.496 -1.795 -21.549 1.00 35.94 124 LYS A O 1
ATOM 988 N N . ILE A 1 125 ? 26.637 -0.370 -20.050 1.00 31.31 125 ILE A N 1
ATOM 989 C CA . ILE A 1 125 ? 27.323 -0.964 -18.885 1.00 31.31 125 ILE A CA 1
ATOM 990 C C . ILE A 1 125 ? 26.381 -1.044 -17.665 1.00 31.31 125 ILE A C 1
ATOM 992 O O . ILE A 1 125 ? 25.729 -0.061 -17.331 1.00 31.31 125 ILE A O 1
ATOM 996 N N . ALA A 1 126 ? 26.355 -2.186 -16.957 1.00 32.06 126 ALA A N 1
ATOM 997 C CA . ALA A 1 126 ? 25.513 -2.441 -15.773 1.00 32.06 126 ALA A CA 1
ATOM 998 C C . ALA A 1 126 ? 26.332 -2.817 -14.514 1.00 32.06 126 ALA A C 1
ATOM 1000 O O . ALA A 1 126 ? 27.431 -3.368 -14.617 1.00 32.06 126 ALA A O 1
ATOM 1001 N N . LYS A 1 127 ? 25.813 -2.530 -13.304 1.00 37.03 127 LYS A N 1
ATOM 1002 C CA . LYS A 1 127 ? 26.476 -2.826 -12.009 1.00 37.03 127 LYS A CA 1
ATOM 1003 C C . LYS A 1 127 ? 25.483 -2.957 -10.836 1.00 37.03 127 LYS A C 1
ATOM 1005 O O . LYS A 1 127 ? 24.572 -2.148 -10.728 1.00 37.03 127 LYS A O 1
ATOM 1010 N N . VAL A 1 128 ? 25.727 -3.890 -9.896 1.00 34.72 128 VAL A N 1
ATOM 1011 C CA . VAL A 1 128 ? 24.829 -4.222 -8.753 1.00 34.72 128 VAL A CA 1
ATOM 1012 C C . VAL A 1 128 ? 25.565 -4.269 -7.390 1.00 34.72 128 VAL A C 1
ATOM 1014 O O . VAL A 1 128 ? 26.736 -4.662 -7.338 1.00 34.72 128 VAL A O 1
ATOM 1017 N N . ILE A 1 129 ? 24.900 -3.861 -6.284 1.00 46.56 129 ILE A N 1
ATOM 1018 C CA . ILE A 1 129 ? 25.422 -3.865 -4.888 1.00 46.56 129 ILE A CA 1
ATOM 1019 C C . ILE A 1 129 ? 24.315 -4.175 -3.838 1.00 46.56 129 ILE A C 1
ATOM 1021 O O . ILE A 1 129 ? 23.244 -3.575 -3.919 1.00 46.56 129 ILE A O 1
ATOM 1025 N N . PRO A 1 130 ? 24.579 -5.004 -2.798 1.00 43.25 130 PRO A N 1
ATOM 1026 C CA . PRO A 1 130 ? 23.654 -5.270 -1.681 1.00 43.25 130 PRO A CA 1
ATOM 1027 C C . PRO A 1 130 ? 23.920 -4.462 -0.385 1.00 43.25 130 PRO A C 1
ATOM 1029 O O . PRO A 1 130 ? 25.061 -4.122 -0.065 1.00 43.25 130 PRO A O 1
ATOM 1032 N N . LEU A 1 131 ? 22.865 -4.221 0.415 1.00 51.06 131 LEU A N 1
ATOM 1033 C CA . LEU A 1 131 ? 22.897 -3.465 1.684 1.00 51.06 131 LEU A CA 1
ATOM 1034 C C . LEU A 1 131 ? 22.457 -4.308 2.898 1.00 51.06 131 LEU A C 1
ATOM 1036 O O . LEU A 1 131 ? 21.417 -4.961 2.887 1.00 51.06 131 LEU A O 1
ATOM 1040 N N . HIS A 1 132 ? 23.233 -4.244 3.984 1.00 54.44 132 HIS A N 1
ATOM 1041 C CA . HIS A 1 132 ? 23.020 -4.989 5.233 1.00 54.44 132 HIS A CA 1
ATOM 1042 C C . HIS A 1 132 ? 22.501 -4.082 6.362 1.00 54.44 132 HIS A C 1
ATOM 1044 O O . HIS A 1 132 ? 22.922 -2.932 6.472 1.00 54.44 132 HIS A O 1
ATOM 1050 N N . LYS A 1 133 ? 21.628 -4.604 7.241 1.00 49.00 133 LYS A N 1
ATOM 1051 C CA . LYS A 1 133 ? 20.937 -3.802 8.266 1.00 49.00 133 LYS A CA 1
ATOM 1052 C C . LYS A 1 133 ? 21.580 -3.814 9.669 1.00 49.00 133 LYS A C 1
ATOM 1054 O O . LYS A 1 133 ? 21.887 -2.726 10.146 1.00 49.00 133 LYS A O 1
ATOM 1059 N N . LYS A 1 134 ? 21.747 -4.978 10.339 1.00 41.94 134 LYS A N 1
ATOM 1060 C CA . LYS A 1 134 ? 22.453 -5.246 11.640 1.00 41.94 134 LYS A CA 1
ATOM 1061 C C . LYS A 1 134 ? 22.217 -6.719 12.097 1.00 41.94 134 LYS A C 1
ATOM 1063 O O . LYS A 1 134 ? 21.229 -7.297 11.668 1.00 41.94 134 LYS A O 1
ATOM 1068 N N . LYS A 1 135 ? 23.041 -7.247 13.034 1.00 49.50 135 LYS A N 1
ATOM 1069 C CA . LYS A 1 135 ? 23.148 -8.656 13.544 1.00 49.50 135 LYS A CA 1
ATOM 1070 C C . LYS A 1 135 ? 23.982 -9.607 12.657 1.00 49.50 135 LYS A C 1
ATOM 1072 O O . LYS A 1 135 ? 24.741 -9.129 11.817 1.00 49.50 135 LYS A O 1
ATOM 1077 N N . SER A 1 136 ? 23.966 -10.915 12.950 1.00 56.78 136 SER A N 1
ATOM 1078 C CA . SER A 1 136 ? 24.771 -11.923 12.250 1.00 56.78 136 SER A CA 1
ATOM 1079 C C . SER A 1 136 ? 24.416 -11.953 10.766 1.00 56.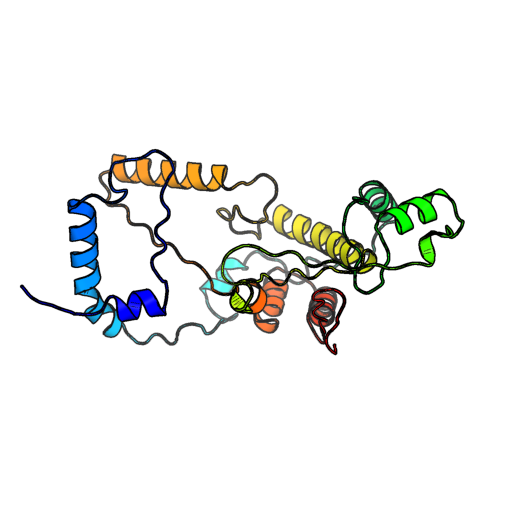78 136 SER A C 1
ATOM 1081 O O . SER A 1 136 ? 23.251 -12.124 10.406 1.00 56.78 136 SER A O 1
ATOM 1083 N N . LYS A 1 137 ? 25.442 -11.834 9.917 1.00 62.12 137 LYS A N 1
ATOM 1084 C CA . LYS A 1 137 ? 25.340 -11.921 8.451 1.00 62.12 137 LYS A CA 1
ATOM 1085 C C . LYS A 1 137 ? 24.993 -13.331 7.949 1.00 62.12 137 LYS A C 1
ATOM 1087 O O . LYS A 1 137 ? 24.782 -13.509 6.758 1.00 62.12 137 LYS A O 1
ATOM 1092 N N . LEU A 1 138 ? 24.973 -14.324 8.842 1.00 68.81 138 LEU A N 1
ATOM 1093 C CA . LEU A 1 138 ? 24.714 -15.730 8.518 1.00 68.81 138 LEU A CA 1
ATOM 1094 C C . LEU A 1 138 ? 23.223 -16.100 8.563 1.00 68.81 138 LEU A C 1
ATOM 1096 O O . LEU A 1 138 ? 22.851 -17.181 8.124 1.00 68.81 138 LEU A O 1
ATOM 1100 N N . GLU A 1 139 ? 22.360 -15.219 9.074 1.00 63.53 139 GLU A N 1
ATOM 1101 C CA . GLU A 1 139 ? 20.920 -15.470 9.174 1.00 63.53 139 GLU A CA 1
ATOM 1102 C C . GLU A 1 139 ? 20.157 -14.671 8.112 1.00 63.53 139 GLU A C 1
ATOM 1104 O O . GLU A 1 139 ? 20.086 -13.441 8.174 1.00 63.53 139 GLU A O 1
ATOM 1109 N N . ALA A 1 140 ? 19.524 -15.373 7.167 1.00 57.81 140 ALA A N 1
ATOM 1110 C CA . ALA A 1 140 ? 18.741 -14.759 6.091 1.00 57.81 140 ALA A CA 1
ATOM 1111 C C . ALA A 1 140 ? 17.606 -13.852 6.614 1.00 57.81 140 ALA A C 1
ATOM 1113 O O . ALA A 1 140 ? 17.321 -12.812 6.024 1.00 57.81 140 ALA A O 1
ATOM 1114 N N . GLY A 1 141 ? 17.018 -14.181 7.772 1.00 58.53 141 GLY A N 1
ATOM 1115 C CA . GLY A 1 141 ? 15.956 -13.392 8.410 1.00 58.53 141 GLY A CA 1
ATOM 1116 C C . GLY A 1 141 ? 16.381 -12.007 8.923 1.00 58.53 141 GLY A C 1
ATOM 1117 O O . GLY A 1 141 ? 15.519 -11.186 9.234 1.00 58.53 141 GLY A O 1
ATOM 1118 N N . ASN A 1 142 ? 17.686 -11.712 8.993 1.00 61.81 142 ASN A N 1
ATOM 1119 C CA . ASN A 1 142 ? 18.206 -10.395 9.390 1.00 61.81 142 ASN A CA 1
ATOM 1120 C C . ASN A 1 142 ? 18.362 -9.421 8.206 1.00 61.81 142 ASN A C 1
ATOM 1122 O O . ASN A 1 142 ? 18.729 -8.254 8.399 1.00 61.81 142 ASN A O 1
ATOM 1126 N N . TYR A 1 143 ? 18.057 -9.871 6.987 1.00 63.19 143 TYR A N 1
ATOM 1127 C CA . TYR A 1 143 ? 18.028 -9.048 5.785 1.00 63.19 143 TYR A CA 1
ATOM 1128 C C . TYR A 1 143 ? 16.590 -8.636 5.480 1.00 63.19 143 TYR A C 1
ATOM 1130 O O . TYR A 1 143 ? 15.659 -9.429 5.593 1.00 63.19 143 TYR A O 1
ATOM 1138 N N . ARG A 1 144 ? 16.395 -7.373 5.094 1.00 55.78 144 ARG A N 1
ATOM 1139 C CA . ARG A 1 144 ? 15.125 -6.949 4.502 1.00 55.78 144 ARG A CA 1
ATOM 1140 C C . ARG A 1 144 ? 15.249 -7.099 2.990 1.00 55.78 144 ARG A C 1
ATOM 1142 O O . ARG A 1 144 ? 16.137 -6.442 2.441 1.00 55.78 144 ARG A O 1
ATOM 1149 N N . PRO A 1 145 ? 14.406 -7.905 2.327 1.00 53.78 145 PRO A N 1
ATOM 1150 C CA . PRO A 1 145 ? 14.342 -7.873 0.878 1.00 53.78 145 PRO A CA 1
ATOM 1151 C C . PRO A 1 145 ? 13.819 -6.493 0.469 1.00 53.78 145 PRO A C 1
ATOM 1153 O O . PRO A 1 145 ? 12.770 -6.047 0.930 1.00 53.78 145 PRO A O 1
ATOM 1156 N N . VAL A 1 146 ? 14.600 -5.774 -0.332 1.00 58.91 146 VAL A N 1
ATOM 1157 C CA . VAL A 1 146 ? 14.174 -4.523 -0.959 1.00 58.91 146 VAL A CA 1
ATOM 1158 C C . VAL A 1 146 ? 14.153 -4.786 -2.449 1.00 58.91 146 VAL A C 1
ATOM 1160 O O . VAL A 1 146 ? 15.207 -4.949 -3.062 1.00 58.91 146 VAL A O 1
ATOM 1163 N N . SER A 1 147 ? 12.955 -4.841 -3.020 1.00 64.25 147 SER A N 1
ATOM 1164 C CA . SER A 1 147 ? 12.787 -5.006 -4.459 1.00 64.25 147 SER A CA 1
ATOM 1165 C C . SER A 1 147 ? 13.194 -3.718 -5.161 1.00 64.25 147 SER A C 1
ATOM 1167 O O . SER A 1 147 ? 12.529 -2.688 -5.041 1.00 64.25 147 SER A O 1
ATOM 1169 N N . ILE A 1 148 ? 14.305 -3.764 -5.891 1.00 63.91 148 ILE A N 1
ATOM 1170 C CA . ILE A 1 148 ? 14.707 -2.664 -6.761 1.00 63.91 148 ILE A CA 1
ATOM 1171 C C . ILE A 1 148 ? 14.081 -2.916 -8.125 1.00 63.91 148 ILE A C 1
ATOM 1173 O O . ILE A 1 148 ? 14.536 -3.744 -8.907 1.00 63.91 148 ILE A O 1
ATOM 1177 N N . LEU A 1 149 ? 12.991 -2.206 -8.378 1.00 62.50 149 LEU A N 1
ATOM 1178 C CA . LEU A 1 149 ? 12.259 -2.279 -9.633 1.00 62.50 149 LEU A CA 1
ATOM 1179 C C . LEU A 1 149 ? 12.974 -1.492 -10.737 1.00 62.50 149 LEU A C 1
ATOM 1181 O O . LEU A 1 149 ? 13.713 -0.537 -10.447 1.00 62.50 149 LEU A O 1
ATOM 1185 N N . SER A 1 150 ? 12.708 -1.869 -11.990 1.00 69.88 150 SER A N 1
ATOM 1186 C CA . SER A 1 150 ? 13.090 -1.073 -13.160 1.00 69.88 150 SER A CA 1
ATOM 1187 C C . SER A 1 150 ? 12.519 0.337 -13.053 1.00 69.88 150 SER A C 1
ATOM 1189 O O . SER A 1 150 ? 11.474 0.561 -12.431 1.00 69.88 150 SER A O 1
ATOM 1191 N N . VAL A 1 151 ? 13.197 1.310 -13.661 1.00 71.12 151 VAL A N 1
ATOM 1192 C CA . VAL A 1 151 ? 12.726 2.705 -13.637 1.00 71.12 151 VAL A CA 1
ATOM 1193 C C . VAL A 1 151 ? 11.353 2.821 -14.309 1.00 71.12 151 VAL A C 1
ATOM 1195 O O . VAL A 1 151 ? 10.485 3.524 -13.801 1.00 71.12 151 VAL A O 1
ATOM 1198 N N . VAL A 1 152 ? 11.117 2.045 -15.372 1.00 68.62 152 VAL A N 1
ATOM 1199 C CA . VAL A 1 152 ? 9.823 1.978 -16.069 1.00 68.62 152 VAL A CA 1
ATOM 1200 C C . VAL A 1 152 ? 8.712 1.415 -15.170 1.00 68.62 152 VAL A C 1
ATOM 1202 O O . VAL A 1 152 ? 7.628 1.988 -15.116 1.00 68.62 152 VAL A O 1
ATOM 1205 N N . SER A 1 153 ? 8.973 0.346 -14.403 1.00 67.56 153 SER A N 1
ATOM 1206 C CA . SER A 1 153 ? 7.983 -0.201 -13.454 1.00 67.56 153 SER A CA 1
ATOM 1207 C C . SER A 1 153 ? 7.660 0.799 -12.346 1.00 67.56 153 SER A C 1
ATOM 1209 O O . SER A 1 153 ? 6.495 0.983 -12.012 1.00 67.56 153 SER A O 1
ATOM 1211 N N . LYS A 1 154 ? 8.673 1.498 -11.813 1.00 69.62 154 LYS A N 1
ATOM 1212 C CA . LYS A 1 154 ? 8.473 2.547 -10.797 1.00 69.62 154 LYS A CA 1
ATOM 1213 C C . LYS A 1 154 ? 7.619 3.694 -11.324 1.00 69.62 154 LYS A C 1
ATOM 1215 O O . LYS A 1 154 ? 6.777 4.200 -10.592 1.00 69.62 154 LYS A O 1
ATOM 1220 N N . PHE A 1 155 ? 7.843 4.099 -12.572 1.00 78.06 155 PHE A N 1
ATOM 1221 C CA . PHE A 1 155 ? 7.049 5.133 -13.223 1.00 78.06 155 PHE A CA 1
ATOM 1222 C C . PHE A 1 155 ? 5.573 4.725 -13.308 1.00 78.06 155 PHE A C 1
ATOM 1224 O O . PHE A 1 155 ? 4.700 5.465 -12.856 1.00 78.06 155 PHE A O 1
ATOM 1231 N N . LEU A 1 156 ? 5.301 3.518 -13.812 1.00 74.81 156 LEU A N 1
ATOM 1232 C CA . LEU A 1 156 ? 3.939 3.002 -13.938 1.00 74.81 156 LEU A CA 1
ATOM 1233 C C . LEU A 1 156 ? 3.251 2.859 -12.572 1.00 74.81 156 LEU A C 1
ATOM 1235 O O . LEU A 1 156 ? 2.114 3.291 -12.404 1.00 74.81 156 LEU A O 1
ATOM 1239 N N . GLU A 1 157 ? 3.950 2.312 -11.577 1.00 79.44 157 GLU A N 1
ATOM 1240 C CA . GLU A 1 157 ? 3.445 2.210 -10.203 1.00 79.44 157 GLU A CA 1
ATOM 1241 C C . GLU A 1 157 ? 3.124 3.573 -9.606 1.00 79.44 157 GLU A C 1
ATOM 1243 O O . GLU A 1 157 ? 2.111 3.719 -8.928 1.00 79.44 157 GLU A O 1
ATOM 1248 N N . LYS A 1 158 ? 3.961 4.581 -9.867 1.00 85.75 158 LYS A N 1
ATOM 1249 C CA . LYS A 1 158 ? 3.740 5.935 -9.371 1.00 85.75 158 LYS A CA 1
ATOM 1250 C C . LYS A 1 158 ? 2.522 6.580 -10.030 1.00 85.75 158 LYS A C 1
ATOM 1252 O O . LYS A 1 158 ? 1.727 7.196 -9.327 1.00 85.75 158 LYS A O 1
ATOM 1257 N N . ALA A 1 159 ? 2.324 6.381 -11.334 1.00 86.06 159 ALA A N 1
ATOM 1258 C CA . ALA A 1 159 ? 1.125 6.839 -12.036 1.00 86.06 159 ALA A CA 1
ATOM 1259 C C . ALA A 1 159 ? -0.151 6.219 -11.447 1.00 86.06 159 ALA A C 1
ATOM 1261 O O . ALA A 1 159 ? -1.079 6.939 -11.077 1.00 86.06 159 ALA A O 1
ATOM 1262 N N . VAL A 1 160 ? -0.166 4.893 -11.285 1.00 89.81 160 VAL A N 1
ATOM 1263 C CA . VAL A 1 160 ? -1.290 4.164 -10.674 1.00 89.81 160 VAL A CA 1
ATOM 1264 C C . VAL A 1 160 ? -1.518 4.610 -9.231 1.00 89.81 160 VAL A C 1
ATOM 1266 O O . VAL A 1 160 ? -2.660 4.835 -8.829 1.00 89.81 160 VAL A O 1
ATOM 1269 N N . PHE A 1 161 ? -0.442 4.784 -8.459 1.00 92.94 161 PHE A N 1
ATOM 1270 C CA . PHE A 1 161 ? -0.507 5.270 -7.085 1.00 92.94 161 PHE A CA 1
ATOM 1271 C C . PHE A 1 161 ? -1.153 6.650 -7.006 1.00 92.94 161 PHE A C 1
ATOM 1273 O O . PHE A 1 161 ? -2.053 6.818 -6.194 1.00 92.94 161 PHE A O 1
ATOM 1280 N N . HIS A 1 162 ? -0.738 7.617 -7.830 1.00 92.38 162 HIS A N 1
ATOM 1281 C CA . HIS A 1 162 ? -1.315 8.963 -7.808 1.00 92.38 162 HIS A CA 1
ATOM 1282 C C . HIS A 1 162 ? -2.811 8.935 -8.110 1.00 92.38 162 HIS A C 1
ATOM 1284 O O . HIS A 1 162 ? -3.599 9.421 -7.302 1.00 92.38 162 HIS A O 1
ATOM 1290 N N . GLN A 1 163 ? -3.208 8.280 -9.204 1.00 94.19 163 GLN A N 1
ATOM 1291 C CA . GLN A 1 163 ? -4.617 8.192 -9.588 1.00 94.19 163 GLN A CA 1
ATOM 1292 C C . GLN A 1 163 ? -5.470 7.544 -8.488 1.00 94.19 163 GLN A C 1
ATOM 1294 O O . GLN A 1 163 ? -6.505 8.089 -8.099 1.00 94.19 163 GLN A O 1
ATOM 1299 N N . LEU A 1 164 ? -5.029 6.399 -7.954 1.00 94.62 164 LEU A N 1
ATOM 1300 C CA . LEU A 1 164 ? -5.773 5.696 -6.912 1.00 94.62 164 LEU A CA 1
ATOM 1301 C C . LEU A 1 164 ? -5.782 6.482 -5.596 1.00 94.62 164 LEU A C 1
ATOM 1303 O O . LEU A 1 164 ? -6.826 6.607 -4.964 1.00 94.62 164 LEU A O 1
ATOM 1307 N N . ASN A 1 165 ? -4.639 7.014 -5.166 1.00 94.88 165 ASN A N 1
ATOM 1308 C CA . ASN A 1 165 ? -4.534 7.755 -3.914 1.00 94.88 165 ASN A CA 1
ATOM 1309 C C . ASN A 1 165 ? -5.418 9.006 -3.928 1.00 94.88 165 ASN A C 1
ATOM 1311 O O . ASN A 1 165 ? -6.125 9.251 -2.951 1.00 94.88 165 ASN A O 1
ATOM 1315 N N . ASP A 1 166 ? -5.423 9.761 -5.025 1.00 94.69 166 ASP A N 1
ATOM 1316 C CA . ASP A 1 166 ? -6.252 10.959 -5.156 1.00 94.69 166 ASP A CA 1
ATOM 1317 C C . ASP A 1 166 ? -7.737 10.601 -5.073 1.00 94.69 166 ASP A C 1
ATOM 1319 O O . ASP A 1 166 ? -8.492 11.236 -4.334 1.00 94.69 166 ASP A O 1
ATOM 1323 N N . TYR A 1 167 ? -8.152 9.520 -5.736 1.00 96.12 167 TYR A N 1
ATOM 1324 C CA . TYR A 1 167 ? -9.507 8.991 -5.610 1.00 96.12 167 TYR A CA 1
ATOM 1325 C C . TYR A 1 167 ? -9.854 8.600 -4.164 1.00 96.12 167 TYR A C 1
ATOM 1327 O O . TYR A 1 167 ? -10.896 9.015 -3.648 1.00 96.12 167 TYR A O 1
ATOM 1335 N N . LEU A 1 168 ? -8.985 7.848 -3.481 1.00 94.44 168 LEU A N 1
ATOM 1336 C CA . LEU A 1 168 ? -9.218 7.401 -2.104 1.00 94.44 168 LEU A CA 1
ATOM 1337 C C . LEU A 1 168 ? -9.302 8.575 -1.118 1.00 94.44 168 LEU A C 1
ATOM 1339 O O . LEU A 1 168 ? -10.126 8.550 -0.201 1.00 94.44 168 LEU A O 1
ATOM 1343 N N . VAL A 1 169 ? -8.465 9.600 -1.294 1.00 93.38 169 VAL A N 1
ATOM 1344 C CA . VAL A 1 169 ? -8.456 10.804 -0.452 1.00 93.38 169 VAL A CA 1
ATOM 1345 C C . VAL A 1 169 ? -9.701 11.652 -0.703 1.00 93.38 169 VAL A C 1
ATOM 1347 O O . VAL A 1 169 ? -10.394 11.989 0.255 1.00 93.38 169 VAL A O 1
ATOM 1350 N N . ASN A 1 170 ? -10.029 11.941 -1.965 1.00 94.06 170 ASN A N 1
ATOM 1351 C CA . ASN A 1 170 ? -11.164 12.797 -2.327 1.00 94.06 170 ASN A CA 1
ATOM 1352 C C . ASN A 1 170 ? -12.515 12.198 -1.911 1.00 94.06 170 ASN A C 1
ATOM 1354 O O . ASN A 1 170 ? -13.452 12.935 -1.613 1.00 94.06 170 ASN A O 1
ATOM 1358 N N . ASN A 1 171 ? -12.600 10.868 -1.833 1.00 93.12 171 ASN A N 1
ATOM 1359 C CA . ASN A 1 171 ? -13.804 10.149 -1.416 1.00 93.12 171 ASN A CA 1
ATOM 1360 C C . ASN A 1 171 ? -13.778 9.700 0.057 1.00 93.12 171 ASN A C 1
ATOM 1362 O O . ASN A 1 171 ? -14.667 8.968 0.485 1.00 93.12 171 ASN A O 1
ATOM 1366 N N . ASN A 1 172 ? -12.789 10.131 0.854 1.00 92.12 172 ASN A N 1
ATOM 1367 C CA . ASN A 1 172 ? -12.641 9.775 2.275 1.00 92.12 172 ASN A CA 1
ATOM 1368 C C . ASN A 1 172 ? -12.651 8.254 2.547 1.00 92.12 172 ASN A C 1
ATOM 1370 O O . ASN A 1 172 ? -13.197 7.789 3.547 1.00 92.12 172 ASN A O 1
ATOM 1374 N N . LEU A 1 173 ? -12.031 7.470 1.660 1.00 92.31 173 LEU A N 1
ATOM 1375 C CA . LEU A 1 173 ? -12.003 6.003 1.734 1.00 92.31 173 LEU A CA 1
ATOM 1376 C C . LEU A 1 173 ? -10.853 5.462 2.599 1.00 92.31 173 LEU A C 1
ATOM 1378 O O . LEU A 1 173 ? -10.827 4.277 2.937 1.00 92.31 173 LEU A O 1
ATOM 1382 N N . ILE A 1 174 ? -9.910 6.326 2.984 1.00 91.19 174 ILE A N 1
ATOM 1383 C CA . ILE A 1 174 ? -8.823 6.003 3.915 1.00 91.19 174 ILE A CA 1
ATOM 1384 C C . ILE A 1 174 ? -9.314 6.191 5.350 1.00 91.19 174 ILE A C 1
ATOM 1386 O O . ILE A 1 174 ? -9.941 7.198 5.679 1.00 91.19 174 ILE A O 1
ATOM 1390 N N . TYR A 1 175 ? -8.976 5.249 6.233 1.00 89.56 175 TYR A N 1
ATOM 1391 C CA . TYR A 1 175 ? -9.338 5.344 7.643 1.00 89.56 175 TYR A CA 1
ATOM 1392 C C . TYR A 1 175 ? -8.820 6.645 8.273 1.00 89.56 175 TYR A C 1
ATOM 1394 O O . TYR A 1 175 ? -7.643 6.991 8.157 1.00 89.56 175 TYR A O 1
ATOM 1402 N N . GLN A 1 176 ? -9.696 7.359 8.980 1.00 88.25 176 GLN A N 1
ATOM 1403 C CA . GLN A 1 176 ? -9.420 8.720 9.445 1.00 88.25 176 GLN A CA 1
ATOM 1404 C C . GLN A 1 176 ? -8.188 8.835 10.358 1.00 88.25 176 GLN A C 1
ATOM 1406 O O . GLN A 1 176 ? -7.484 9.841 10.288 1.00 88.25 176 GLN A O 1
ATOM 1411 N N . PHE A 1 177 ? -7.890 7.800 11.153 1.00 89.19 177 PHE A N 1
ATOM 1412 C CA . PHE A 1 177 ? -6.731 7.763 12.054 1.00 89.19 177 PHE A CA 1
ATOM 1413 C C . PHE A 1 177 ? -5.519 7.022 11.468 1.00 89.19 177 PHE A C 1
ATOM 1415 O O . PHE A 1 177 ? -4.557 6.746 12.182 1.00 89.19 177 PHE A O 1
ATOM 1422 N N . GLN A 1 178 ? -5.530 6.691 10.174 1.00 91.12 178 GLN A N 1
ATOM 1423 C CA . GLN A 1 178 ? -4.340 6.179 9.504 1.00 91.12 178 GLN A CA 1
ATOM 1424 C C . GLN A 1 178 ? -3.347 7.323 9.264 1.00 91.12 178 GLN A C 1
ATOM 1426 O O . GLN A 1 178 ? -3.627 8.242 8.492 1.00 91.12 178 GLN A O 1
ATOM 1431 N N . SER A 1 179 ? -2.171 7.238 9.891 1.00 91.12 179 SER A N 1
ATOM 1432 C CA . SER A 1 179 ? -1.061 8.180 9.668 1.00 91.12 179 SER A CA 1
ATOM 1433 C C . SER A 1 179 ? 0.038 7.628 8.756 1.00 91.12 179 SER A C 1
ATOM 1435 O O . SER A 1 179 ? 0.745 8.393 8.108 1.00 91.12 179 SER A O 1
ATOM 1437 N N . GLY A 1 180 ? 0.208 6.304 8.698 1.00 89.38 180 GLY A N 1
ATOM 1438 C CA . GLY A 1 180 ? 1.206 5.668 7.835 1.00 89.38 180 GLY A CA 1
ATOM 1439 C C . GLY A 1 180 ? 0.831 5.766 6.354 1.00 89.38 180 GLY A C 1
ATOM 1440 O O . GLY A 1 180 ? -0.331 5.569 5.998 1.00 89.38 180 GLY A O 1
ATOM 1441 N N . PHE A 1 181 ? 1.827 6.038 5.503 1.00 86.94 181 PHE A N 1
ATOM 1442 C CA . PHE A 1 181 ? 1.688 6.109 4.038 1.00 86.94 181 PHE A CA 1
ATOM 1443 C C . PHE A 1 181 ? 0.612 7.091 3.544 1.00 86.94 181 PHE A C 1
ATOM 1445 O O . PHE A 1 181 ? 0.060 6.911 2.463 1.00 86.94 181 PHE A O 1
ATOM 1452 N N . ARG A 1 182 ? 0.316 8.134 4.329 1.00 87.19 182 ARG A N 1
ATOM 1453 C CA . ARG A 1 182 ? -0.690 9.148 4.006 1.00 87.19 182 ARG A CA 1
ATOM 1454 C C . ARG A 1 182 ? -0.044 10.527 3.949 1.00 87.19 182 ARG A C 1
ATOM 1456 O O . ARG A 1 182 ? 0.646 10.928 4.885 1.00 87.19 182 ARG A O 1
ATOM 1463 N N . GLY A 1 183 ? -0.273 11.253 2.855 1.00 87.88 183 GLY A N 1
ATOM 1464 C CA . GLY A 1 183 ? 0.217 12.624 2.700 1.00 87.88 183 GLY A CA 1
ATOM 1465 C C . GLY A 1 183 ? -0.281 13.530 3.828 1.00 87.88 183 GLY A C 1
ATOM 1466 O O . GLY A 1 183 ? -1.421 13.393 4.263 1.00 87.88 183 GLY A O 1
ATOM 1467 N N . SER A 1 184 ? 0.574 14.436 4.305 1.00 87.19 184 SER A N 1
ATOM 1468 C CA . SER A 1 184 ? 0.294 15.376 5.409 1.00 87.19 184 SER A CA 1
ATOM 1469 C C . SER A 1 184 ? 0.135 14.761 6.810 1.00 87.19 184 SER A C 1
ATOM 1471 O O . SER A 1 184 ? -0.155 15.491 7.755 1.00 87.19 184 SER A O 1
ATOM 1473 N N . TYR A 1 185 ? 0.379 13.456 6.980 1.00 90.44 185 TYR A N 1
ATOM 1474 C CA . TYR A 1 185 ? 0.445 12.799 8.289 1.00 90.44 185 TYR A CA 1
ATOM 1475 C C . TYR A 1 185 ? 1.863 12.293 8.574 1.00 90.44 185 TYR A C 1
ATOM 1477 O O . TYR A 1 185 ? 2.627 11.956 7.670 1.00 90.44 185 TYR A O 1
ATOM 1485 N N . SER A 1 186 ? 2.221 12.233 9.854 1.00 92.06 186 SER A N 1
ATOM 1486 C CA . SER A 1 186 ? 3.508 11.714 10.328 1.00 92.06 186 SER A CA 1
ATOM 1487 C C . SER A 1 186 ? 3.353 10.887 11.606 1.00 92.06 186 SER A C 1
ATOM 1489 O O . SER A 1 186 ? 2.289 10.856 12.234 1.00 92.06 186 SER A O 1
ATOM 1491 N N . THR A 1 187 ? 4.442 10.247 12.035 1.00 89.88 187 THR A N 1
ATOM 1492 C CA . THR A 1 187 ? 4.513 9.591 13.350 1.00 89.88 187 THR A CA 1
ATOM 1493 C C . THR A 1 187 ? 4.230 10.562 14.493 1.00 89.88 187 THR A C 1
ATOM 1495 O O . THR A 1 187 ? 3.623 10.166 15.485 1.00 89.88 187 THR A O 1
ATOM 1498 N N . ASP A 1 188 ? 4.595 11.835 14.334 1.00 91.56 188 ASP A N 1
ATOM 1499 C CA . ASP A 1 188 ? 4.358 12.867 15.344 1.00 91.56 188 ASP A CA 1
ATOM 1500 C C . ASP A 1 188 ? 2.871 13.189 15.451 1.00 91.56 188 ASP A C 1
ATOM 1502 O O . ASP A 1 188 ? 2.332 13.224 16.552 1.00 91.56 188 ASP A O 1
ATOM 1506 N N . THR A 1 189 ? 2.173 13.334 14.317 1.00 90.44 189 THR A N 1
ATOM 1507 C CA . THR A 1 189 ? 0.717 13.572 14.325 1.00 90.44 189 THR A CA 1
ATOM 1508 C C . THR A 1 189 ? -0.042 12.432 15.010 1.00 90.44 189 THR A C 1
ATOM 1510 O O . THR A 1 189 ? -0.950 12.682 15.802 1.00 90.44 189 THR A O 1
ATOM 1513 N N . CYS A 1 190 ? 0.383 11.184 14.779 1.00 92.50 190 CYS A N 1
ATOM 1514 C CA . CYS A 1 190 ? -0.177 10.008 15.440 1.00 92.50 190 CYS A CA 1
ATOM 1515 C C . CYS A 1 190 ? 0.076 10.035 16.954 1.00 92.50 190 CYS A C 1
ATOM 1517 O O . CYS A 1 190 ? -0.836 9.775 17.741 1.00 92.50 190 CYS A O 1
ATOM 1519 N N . LEU A 1 191 ? 1.306 10.354 17.371 1.00 93.19 191 LEU A N 1
ATOM 1520 C CA . LEU A 1 191 ? 1.684 10.381 18.782 1.00 93.19 191 LEU A CA 1
ATOM 1521 C C . LEU A 1 191 ? 0.973 11.510 19.536 1.00 93.19 191 LEU A C 1
ATOM 1523 O O . LEU A 1 191 ? 0.493 11.285 20.644 1.00 93.19 191 LEU A O 1
ATOM 1527 N N . ILE A 1 192 ? 0.856 12.692 18.928 1.00 93.50 192 ILE A N 1
ATOM 1528 C CA . ILE A 1 192 ? 0.119 13.829 19.491 1.00 93.50 192 ILE A CA 1
ATOM 1529 C C . ILE A 1 192 ? -1.342 13.442 19.723 1.00 93.50 192 ILE A C 1
ATOM 1531 O O . ILE A 1 192 ? -1.855 13.639 20.822 1.00 93.50 192 ILE A O 1
ATOM 1535 N N . HIS A 1 193 ? -1.995 12.842 18.723 1.00 92.25 193 HIS A N 1
ATOM 1536 C CA . HIS A 1 193 ? -3.382 12.396 18.849 1.00 92.25 193 HIS A CA 1
ATOM 1537 C C . 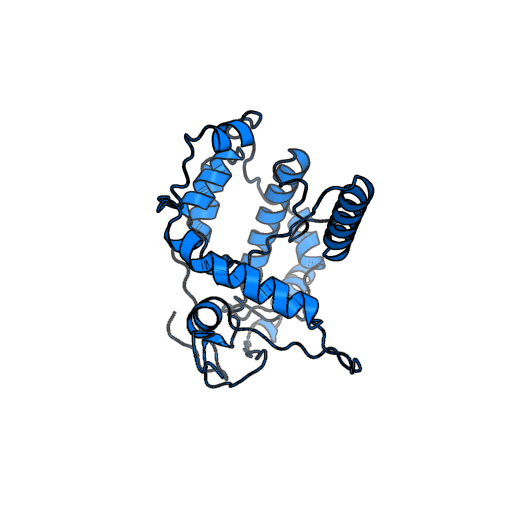HIS A 1 193 ? -3.555 11.356 19.968 1.00 92.25 193 HIS A C 1
ATOM 1539 O O . HIS A 1 193 ? -4.478 11.457 20.776 1.00 92.25 193 HIS A O 1
ATOM 1545 N N . LEU A 1 194 ? -2.648 10.378 20.054 1.00 93.44 194 LEU A N 1
ATOM 1546 C CA . LEU A 1 194 ? -2.663 9.363 21.108 1.00 93.44 194 LEU A CA 1
ATOM 1547 C C . LEU A 1 194 ? -2.493 9.982 22.504 1.00 93.44 194 LEU A C 1
ATOM 1549 O O . LEU A 1 194 ? -3.249 9.660 23.420 1.00 93.44 194 LEU A O 1
ATOM 1553 N N . GLN A 1 195 ? -1.520 10.879 22.672 1.00 93.69 195 GLN A N 1
ATOM 1554 C CA . GLN A 1 195 ? -1.267 11.551 23.946 1.00 93.69 195 GLN A CA 1
ATOM 1555 C C . GLN A 1 195 ? -2.451 12.416 24.375 1.00 93.69 195 GLN A C 1
ATOM 1557 O O . GLN A 1 195 ? -2.852 12.369 25.536 1.00 93.69 195 GLN A O 1
ATOM 1562 N N . ASP A 1 196 ? -3.027 13.186 23.453 1.00 95.56 196 ASP A N 1
ATOM 1563 C CA . ASP A 1 196 ? -4.216 13.994 23.717 1.00 95.56 196 ASP A CA 1
ATOM 1564 C C . ASP A 1 196 ? -5.405 13.120 24.142 1.00 95.56 196 ASP A C 1
ATOM 1566 O O . ASP A 1 196 ? -6.061 13.412 25.143 1.00 95.56 196 ASP A O 1
ATOM 1570 N N . HIS A 1 197 ? -5.627 11.993 23.456 1.00 93.75 197 HIS A N 1
ATOM 1571 C CA . HIS A 1 197 ? -6.676 11.042 23.818 1.00 93.75 197 HIS A CA 1
ATOM 1572 C C . HIS A 1 197 ? -6.490 10.491 25.238 1.00 93.75 197 HIS A C 1
ATOM 1574 O O . HIS A 1 197 ? -7.422 10.555 26.041 1.00 93.75 197 HIS A O 1
ATOM 1580 N N . ILE A 1 198 ? -5.287 10.012 25.576 1.00 94.12 198 ILE A N 1
ATOM 1581 C CA . ILE A 1 198 ? -4.976 9.494 26.918 1.00 94.12 198 ILE A CA 1
ATOM 1582 C C . ILE A 1 198 ? -5.223 10.577 27.972 1.00 94.12 198 ILE A C 1
ATOM 1584 O O . ILE A 1 198 ? -5.925 10.335 28.949 1.00 94.12 198 ILE A O 1
ATOM 1588 N N . ARG A 1 199 ? -4.719 11.798 27.754 1.00 93.06 199 ARG A N 1
ATOM 1589 C CA . ARG A 1 199 ? -4.875 12.908 28.709 1.00 93.06 199 ARG A CA 1
ATOM 1590 C C . ARG A 1 199 ? -6.339 13.272 28.931 1.00 93.06 199 ARG A C 1
ATOM 1592 O O . ARG A 1 199 ? -6.728 13.498 30.074 1.00 93.06 199 ARG A O 1
ATOM 1599 N N . LYS A 1 200 ? -7.150 13.299 27.871 1.00 96.38 200 LYS A N 1
ATOM 1600 C CA . LYS A 1 200 ? -8.595 13.561 27.960 1.00 96.38 200 LYS A CA 1
ATOM 1601 C C . LYS A 1 200 ? -9.321 12.495 28.775 1.00 96.38 200 LYS A C 1
ATOM 1603 O O . LYS A 1 200 ? -10.119 12.844 29.638 1.00 96.38 200 LYS A O 1
ATOM 1608 N N . GLN A 1 201 ? -9.029 11.217 28.538 1.00 95.56 201 GLN A N 1
ATOM 1609 C CA . GLN A 1 201 ? -9.661 10.124 29.280 1.00 95.56 201 GLN A CA 1
ATOM 1610 C C . GLN A 1 201 ? -9.223 10.099 30.748 1.00 95.56 201 GLN A C 1
ATOM 1612 O O . GLN A 1 201 ? -10.067 9.976 31.633 1.00 95.56 201 GLN A O 1
ATOM 1617 N N . THR A 1 202 ? -7.937 10.327 31.026 1.00 91.88 202 THR A N 1
ATOM 1618 C CA . THR A 1 202 ? -7.433 10.472 32.399 1.00 91.88 202 THR A CA 1
ATOM 1619 C C . THR A 1 202 ? -8.090 11.644 33.126 1.00 91.88 202 THR A C 1
ATOM 1621 O O . THR A 1 202 ? -8.515 11.489 34.267 1.00 91.88 202 THR A O 1
ATOM 1624 N N . ALA A 1 203 ? -8.225 12.805 32.476 1.00 93.94 203 ALA A N 1
ATOM 1625 C CA . ALA A 1 203 ? -8.891 13.969 33.065 1.00 93.94 203 ALA A CA 1
ATOM 1626 C C . ALA A 1 203 ? -10.383 13.721 33.351 1.00 93.94 203 ALA A C 1
ATOM 1628 O O . ALA A 1 203 ? -10.925 14.286 34.296 1.00 93.94 203 ALA A O 1
ATOM 1629 N N . ALA A 1 204 ? -11.034 12.853 32.572 1.00 96.38 204 ALA A N 1
ATOM 1630 C CA . ALA A 1 204 ? -12.406 12.410 32.810 1.00 96.38 204 ALA A CA 1
ATOM 1631 C C . ALA A 1 204 ? -12.531 11.351 33.927 1.00 96.38 204 ALA A C 1
ATOM 1633 O O . ALA A 1 204 ? -13.639 10.911 34.219 1.00 96.38 204 ALA A O 1
ATOM 1634 N N . GLY A 1 205 ? -11.421 10.931 34.546 1.00 93.25 205 GLY A N 1
ATOM 1635 C CA . GLY A 1 205 ? -11.401 9.884 35.572 1.00 93.25 205 GLY A CA 1
ATOM 1636 C C . GLY A 1 205 ? -11.509 8.460 35.017 1.00 93.25 205 GLY A C 1
ATOM 1637 O O . GLY A 1 205 ? -11.706 7.524 35.788 1.00 93.25 205 GLY A O 1
ATOM 1638 N N . ASN A 1 206 ? -11.374 8.277 33.699 1.00 90.62 206 ASN A N 1
ATOM 1639 C CA . ASN A 1 206 ? -11.467 6.969 33.057 1.00 90.62 206 ASN A CA 1
ATOM 1640 C C . ASN A 1 206 ? -10.116 6.242 33.069 1.00 90.62 206 ASN A C 1
ATOM 1642 O O . ASN A 1 206 ? -9.064 6.823 32.784 1.00 90.62 206 ASN A O 1
ATOM 1646 N N . TYR A 1 207 ? -10.155 4.928 33.291 1.00 87.56 207 TYR A N 1
ATOM 1647 C CA . TYR A 1 207 ? -9.006 4.059 33.047 1.00 87.56 207 TYR A CA 1
ATOM 1648 C C . TYR A 1 207 ? -8.799 3.880 31.542 1.00 87.56 207 TYR A C 1
ATOM 1650 O O . TYR A 1 207 ? -9.726 3.531 30.814 1.00 87.56 207 TYR A O 1
ATOM 1658 N N . THR A 1 208 ? -7.574 4.115 31.071 1.00 84.56 208 THR A N 1
ATOM 1659 C CA . THR A 1 208 ? -7.223 4.015 29.648 1.00 84.56 208 THR A CA 1
ATOM 1660 C C . THR A 1 208 ? -6.197 2.909 29.447 1.00 84.56 208 THR A C 1
ATOM 1662 O O . THR A 1 208 ? -5.091 2.986 29.975 1.00 84.56 208 THR A O 1
ATOM 1665 N N . GLY A 1 209 ? -6.563 1.884 28.678 1.00 85.25 209 GLY A N 1
ATOM 1666 C CA . GLY A 1 209 ? -5.659 0.821 28.238 1.00 85.25 209 GLY A CA 1
ATOM 1667 C C . GLY A 1 209 ? -5.285 0.986 26.766 1.00 85.25 209 GLY A C 1
ATOM 1668 O O . GLY A 1 209 ? -6.053 1.546 25.987 1.00 85.25 209 GLY A O 1
ATOM 1669 N N . MET A 1 210 ? -4.114 0.482 26.374 1.00 85.06 210 MET A N 1
ATOM 1670 C CA . MET A 1 210 ? -3.655 0.499 24.984 1.00 85.06 210 MET A CA 1
ATOM 1671 C C . MET A 1 210 ? -3.190 -0.892 24.557 1.00 85.06 210 MET A C 1
ATOM 1673 O O . MET A 1 210 ? -2.384 -1.519 25.243 1.00 85.06 210 MET A O 1
ATOM 1677 N N . ILE A 1 211 ? -3.676 -1.344 23.400 1.00 86.19 211 ILE A N 1
ATOM 1678 C CA . ILE A 1 211 ? -3.239 -2.580 22.747 1.00 86.19 211 ILE A CA 1
ATOM 1679 C C . ILE A 1 211 ? -2.401 -2.186 21.534 1.00 86.19 211 ILE A C 1
ATOM 1681 O O . ILE A 1 211 ? -2.864 -1.452 20.663 1.00 86.19 211 ILE A O 1
ATOM 1685 N N . LEU A 1 212 ? -1.161 -2.670 21.492 1.00 84.38 212 LEU A N 1
ATOM 1686 C CA . LEU A 1 212 ? -0.241 -2.459 20.380 1.00 84.38 212 LEU A CA 1
ATOM 1687 C C . LEU A 1 212 ? -0.116 -3.760 19.590 1.00 84.38 212 LEU A C 1
ATOM 1689 O O . LEU A 1 212 ? 0.179 -4.805 20.165 1.00 84.38 212 LEU A O 1
ATOM 1693 N N . LEU A 1 213 ? -0.342 -3.682 18.281 1.00 86.69 213 LEU A N 1
ATOM 1694 C CA . LEU A 1 213 ? -0.298 -4.818 17.365 1.00 86.69 213 LEU A CA 1
ATOM 1695 C C . LEU A 1 213 ? 0.784 -4.574 16.312 1.00 86.69 213 LEU A C 1
ATOM 1697 O O . LEU A 1 213 ? 0.836 -3.493 15.727 1.00 86.69 213 LEU A O 1
ATOM 1701 N N . ASP A 1 214 ? 1.622 -5.579 16.067 1.00 83.94 214 ASP A N 1
ATOM 1702 C CA . ASP A 1 214 ? 2.609 -5.573 14.986 1.00 83.94 214 ASP A CA 1
ATOM 1703 C C . ASP A 1 214 ? 2.394 -6.796 14.092 1.00 83.94 214 ASP A C 1
ATOM 1705 O O . ASP A 1 214 ? 2.325 -7.929 14.573 1.00 83.94 214 ASP A O 1
ATOM 1709 N N . ILE A 1 215 ? 2.248 -6.562 12.787 1.00 79.56 215 ILE A N 1
ATOM 1710 C CA . ILE A 1 215 ? 1.965 -7.617 11.811 1.00 79.56 215 ILE A CA 1
ATOM 1711 C C . ILE A 1 215 ? 3.289 -8.145 11.269 1.00 79.56 215 ILE A C 1
ATOM 1713 O O . ILE A 1 215 ? 4.049 -7.431 10.606 1.00 79.56 215 ILE A O 1
ATOM 1717 N N . GLN A 1 216 ? 3.546 -9.433 11.489 1.00 77.00 216 GLN A N 1
ATOM 1718 C CA . GLN A 1 216 ? 4.725 -10.082 10.936 1.00 77.00 216 GLN A CA 1
ATOM 1719 C C . GLN A 1 216 ? 4.649 -10.119 9.403 1.00 77.00 216 GLN A C 1
ATOM 1721 O O . GLN A 1 216 ? 3.662 -10.575 8.825 1.00 77.00 216 GLN A O 1
ATOM 1726 N N . LYS A 1 217 ? 5.725 -9.657 8.749 1.00 72.56 217 LYS A N 1
ATOM 1727 C CA . LYS A 1 217 ? 5.866 -9.652 7.282 1.00 72.56 217 LYS A CA 1
ATOM 1728 C C . LYS A 1 217 ? 4.662 -9.016 6.568 1.00 72.56 217 LYS A C 1
ATOM 1730 O O . LYS A 1 217 ? 4.144 -9.567 5.609 1.00 72.56 217 LYS A O 1
ATOM 1735 N N . ALA A 1 218 ? 4.219 -7.846 7.030 1.00 76.25 218 ALA A N 1
ATOM 1736 C CA . ALA A 1 218 ? 2.982 -7.208 6.566 1.00 76.25 218 ALA A CA 1
ATOM 1737 C C . ALA A 1 218 ? 2.803 -7.129 5.034 1.00 76.25 218 ALA A C 1
ATOM 1739 O O . ALA A 1 218 ? 1.678 -7.263 4.574 1.00 76.25 218 ALA A O 1
ATOM 1740 N N . PHE A 1 219 ? 3.879 -6.941 4.256 1.00 75.25 219 PHE A N 1
ATOM 1741 C CA . PHE A 1 219 ? 3.813 -6.936 2.786 1.00 75.25 219 PHE A CA 1
ATOM 1742 C C . PHE A 1 219 ? 3.771 -8.341 2.169 1.00 75.25 219 PHE A C 1
ATOM 1744 O O . PHE A 1 219 ? 3.058 -8.540 1.193 1.00 75.25 219 PHE A O 1
ATOM 1751 N N . ASP A 1 220 ? 4.489 -9.311 2.744 1.00 73.75 220 ASP A N 1
ATOM 1752 C CA . ASP A 1 220 ? 4.514 -10.694 2.241 1.00 73.75 220 ASP A CA 1
ATOM 1753 C C . ASP A 1 220 ? 3.235 -11.466 2.619 1.00 73.75 220 ASP A C 1
ATOM 1755 O O . ASP A 1 220 ? 2.915 -12.480 2.009 1.00 73.75 220 ASP A O 1
ATOM 1759 N N . SER A 1 221 ? 2.511 -10.994 3.639 1.00 81.50 221 SER A N 1
ATOM 1760 C CA . SER A 1 221 ? 1.301 -11.623 4.186 1.00 81.50 221 SER A CA 1
ATOM 1761 C C . SER A 1 221 ? -0.003 -11.109 3.552 1.00 81.50 221 SER A C 1
ATOM 1763 O O . SER A 1 221 ? -1.085 -11.442 4.036 1.00 81.50 221 SER A O 1
ATOM 1765 N N . VAL A 1 222 ? 0.063 -10.258 2.521 1.00 86.25 222 VAL A N 1
ATOM 1766 C CA . VAL A 1 222 ? -1.136 -9.715 1.861 1.00 86.25 222 VAL A CA 1
ATOM 1767 C C . VAL A 1 222 ? -1.763 -10.775 0.959 1.00 86.25 222 VAL A C 1
ATOM 1769 O O . VAL A 1 222 ? -1.166 -11.197 -0.025 1.00 86.25 222 VAL A O 1
ATOM 1772 N N . ASP A 1 223 ? -3.007 -11.151 1.251 1.00 90.50 223 ASP A N 1
ATOM 1773 C CA . ASP A 1 223 ? -3.804 -11.985 0.353 1.00 90.50 223 ASP A CA 1
ATOM 1774 C C . ASP A 1 223 ? -4.314 -11.153 -0.837 1.00 90.50 223 ASP A C 1
ATOM 1776 O O . ASP A 1 223 ? -5.023 -10.152 -0.673 1.00 90.50 223 ASP A O 1
ATOM 1780 N N . HIS A 1 224 ? -3.937 -11.566 -2.049 1.00 89.25 224 HIS A N 1
ATOM 1781 C CA . HIS A 1 224 ? -4.260 -10.840 -3.276 1.00 89.25 224 HIS A CA 1
ATOM 1782 C C . HIS A 1 224 ? -5.762 -10.853 -3.599 1.00 89.25 224 HIS A C 1
ATOM 1784 O O . HIS A 1 224 ? -6.269 -9.871 -4.143 1.00 89.25 224 HIS A O 1
ATOM 1790 N N . GLN A 1 225 ? -6.493 -11.914 -3.243 1.00 91.06 225 GLN A N 1
ATOM 1791 C CA . GLN A 1 225 ? -7.935 -11.996 -3.475 1.00 91.06 225 GLN A CA 1
ATOM 1792 C C . GLN A 1 225 ? -8.682 -11.047 -2.538 1.00 91.06 225 GLN A C 1
ATOM 1794 O O . GLN A 1 225 ? -9.549 -10.291 -2.977 1.00 91.06 225 GLN A O 1
ATOM 1799 N N . ILE A 1 226 ? -8.308 -11.028 -1.256 1.00 92.94 226 ILE A N 1
ATOM 1800 C CA . ILE A 1 226 ? -8.863 -10.092 -0.270 1.00 92.94 226 ILE A CA 1
ATOM 1801 C C . ILE A 1 226 ? -8.576 -8.647 -0.689 1.00 92.94 226 ILE A C 1
ATOM 1803 O O . ILE A 1 226 ? -9.454 -7.790 -0.579 1.00 92.94 226 ILE A O 1
ATOM 1807 N N . LEU A 1 227 ? -7.371 -8.362 -1.191 1.00 92.88 227 LEU A N 1
ATOM 1808 C CA . LEU A 1 227 ? -7.027 -7.042 -1.717 1.00 92.88 227 LEU A CA 1
ATOM 1809 C C . LEU A 1 227 ? -7.937 -6.645 -2.890 1.00 92.88 227 LEU A C 1
ATOM 1811 O O . LEU A 1 227 ? -8.499 -5.552 -2.866 1.00 92.88 227 LEU A O 1
ATOM 1815 N N . CYS A 1 228 ? -8.132 -7.526 -3.874 1.00 92.62 228 CYS A N 1
ATOM 1816 C CA . CYS A 1 228 ? -9.006 -7.256 -5.020 1.00 92.62 228 CYS A CA 1
ATOM 1817 C C . CYS A 1 228 ? -10.463 -7.027 -4.597 1.00 92.62 228 CYS A C 1
ATOM 1819 O O . CYS A 1 228 ? -11.098 -6.080 -5.058 1.00 92.62 228 CYS A O 1
ATOM 1821 N N . ASN A 1 229 ? -10.973 -7.829 -3.661 1.00 93.44 229 ASN A N 1
ATOM 1822 C CA . ASN A 1 229 ? -12.327 -7.674 -3.128 1.00 93.44 229 ASN A CA 1
ATOM 1823 C C . ASN A 1 229 ? -12.495 -6.332 -2.391 1.00 93.44 229 ASN A C 1
ATOM 1825 O O . ASN A 1 229 ? -13.523 -5.668 -2.530 1.00 93.44 229 ASN A O 1
ATOM 1829 N N . LYS A 1 230 ? -11.470 -5.883 -1.651 1.00 93.69 230 LYS A N 1
ATOM 1830 C CA . LYS A 1 230 ? -11.459 -4.551 -1.027 1.00 93.69 230 LYS A CA 1
ATOM 1831 C C . LYS A 1 230 ? -11.437 -3.429 -2.060 1.00 93.69 230 LYS A C 1
ATOM 1833 O O . LYS A 1 230 ? -12.172 -2.466 -1.885 1.00 93.69 230 LYS A O 1
ATOM 1838 N N . LEU A 1 231 ? -10.632 -3.546 -3.118 1.00 94.50 231 LEU A N 1
ATOM 1839 C CA . LEU A 1 231 ? -10.600 -2.556 -4.200 1.00 94.50 231 LEU A CA 1
ATOM 1840 C C . LEU A 1 231 ? -11.970 -2.448 -4.881 1.00 94.50 231 LEU A C 1
ATOM 1842 O O . LEU A 1 231 ? -12.480 -1.342 -5.043 1.00 94.50 231 LEU A O 1
ATOM 1846 N N . SER A 1 232 ? -12.611 -3.580 -5.177 1.00 94.81 232 SER A N 1
ATOM 1847 C CA . SER A 1 232 ? -13.972 -3.603 -5.727 1.00 94.81 232 SER A CA 1
ATOM 1848 C C . SER A 1 232 ? -14.975 -2.902 -4.805 1.00 94.81 232 SER A C 1
ATOM 1850 O O . SER A 1 232 ? -15.712 -2.024 -5.248 1.00 94.81 232 SER A O 1
ATOM 1852 N N . ALA A 1 233 ? -14.944 -3.188 -3.499 1.00 93.62 233 ALA A N 1
ATOM 1853 C CA . ALA A 1 233 ? -15.812 -2.518 -2.526 1.00 93.62 233 ALA A CA 1
ATOM 1854 C C . ALA A 1 233 ? -15.508 -1.020 -2.345 1.00 93.62 233 ALA A C 1
ATOM 1856 O O . ALA A 1 233 ? -16.380 -0.256 -1.941 1.00 93.62 233 ALA A O 1
ATOM 1857 N N . MET A 1 234 ? -14.289 -0.583 -2.667 1.00 94.81 234 MET A N 1
ATOM 1858 C CA . MET A 1 234 ? -13.905 0.830 -2.730 1.00 94.81 234 MET A CA 1
ATOM 1859 C C . MET A 1 234 ? -14.334 1.514 -4.041 1.00 94.81 234 MET A C 1
ATOM 1861 O O . MET A 1 234 ? -14.033 2.692 -4.222 1.00 94.81 234 MET A O 1
ATOM 1865 N N . GLY A 1 235 ? -15.051 0.823 -4.933 1.00 95.12 235 GLY A N 1
ATOM 1866 C CA . GLY A 1 235 ? -15.560 1.377 -6.191 1.00 95.12 235 GLY A CA 1
ATOM 1867 C C . GLY A 1 235 ? -14.553 1.325 -7.342 1.00 95.12 235 GLY A C 1
ATOM 1868 O O . GLY A 1 235 ? -14.726 2.025 -8.334 1.00 95.12 235 GLY A O 1
ATOM 1869 N N . VAL A 1 236 ? -13.484 0.530 -7.227 1.00 95.31 236 VAL A N 1
ATOM 1870 C CA . VAL A 1 236 ? -12.515 0.332 -8.316 1.00 95.31 236 VAL A CA 1
ATOM 1871 C C . VAL A 1 236 ? -13.123 -0.585 -9.376 1.00 95.31 236 VAL A C 1
ATOM 1873 O O . VAL A 1 236 ? -13.500 -1.717 -9.076 1.00 95.31 236 VAL A O 1
ATOM 1876 N N . HIS A 1 237 ? -13.169 -0.107 -10.617 1.00 95.62 237 HIS A N 1
ATOM 1877 C CA . HIS A 1 237 ? -13.703 -0.833 -11.763 1.00 95.62 237 HIS A CA 1
ATOM 1878 C C . HIS A 1 237 ? -12.890 -2.095 -12.075 1.00 95.62 237 HIS A C 1
ATOM 1880 O O . HIS A 1 237 ? -11.659 -2.109 -11.957 1.00 95.62 237 HIS A O 1
ATOM 1886 N N . SER A 1 238 ? -13.580 -3.133 -12.554 1.00 92.31 238 SER A N 1
ATOM 1887 C CA . SER A 1 238 ? -13.019 -4.450 -12.903 1.00 92.31 238 SER A CA 1
ATOM 1888 C C . SER A 1 238 ? -11.718 -4.379 -13.715 1.00 92.31 238 SER A C 1
ATOM 1890 O O . SER A 1 238 ? -10.709 -4.930 -13.295 1.00 92.31 238 SER A O 1
ATOM 1892 N N . THR A 1 239 ? -11.675 -3.590 -14.792 1.00 90.44 239 THR A N 1
ATOM 1893 C CA . THR A 1 239 ? -10.470 -3.435 -15.634 1.00 90.44 239 THR A CA 1
ATOM 1894 C C . THR A 1 239 ? -9.257 -2.896 -14.868 1.00 90.44 239 THR A C 1
ATOM 1896 O O . THR A 1 239 ? -8.116 -3.230 -15.174 1.00 90.44 239 THR A O 1
ATOM 1899 N N . SER A 1 240 ? -9.479 -2.048 -13.859 1.00 91.50 240 SER A N 1
ATOM 1900 C CA . SER A 1 240 ? -8.390 -1.553 -13.008 1.00 91.50 240 SER A CA 1
ATOM 1901 C C . SER A 1 240 ? -7.945 -2.613 -12.003 1.00 91.50 240 SER A C 1
ATOM 1903 O O . SER A 1 240 ? -6.758 -2.716 -11.713 1.00 91.50 240 SER A O 1
ATOM 1905 N N . ILE A 1 241 ? -8.870 -3.442 -11.510 1.00 91.31 241 ILE A N 1
ATOM 1906 C CA . ILE A 1 241 ? -8.551 -4.607 -10.672 1.00 91.31 241 ILE A CA 1
ATOM 1907 C C . ILE A 1 241 ? -7.727 -5.630 -11.461 1.00 91.31 241 ILE A C 1
ATOM 1909 O O . ILE A 1 241 ? -6.745 -6.138 -10.924 1.00 91.31 241 ILE A O 1
ATOM 1913 N N . ASP A 1 242 ? -8.051 -5.867 -12.734 1.00 87.00 242 ASP A N 1
ATOM 1914 C CA . ASP A 1 242 ? -7.285 -6.757 -13.616 1.00 87.00 242 ASP A CA 1
ATOM 1915 C C . ASP A 1 242 ? -5.824 -6.300 -13.737 1.00 87.00 242 ASP A C 1
ATOM 1917 O O . ASP A 1 242 ? -4.904 -7.120 -13.705 1.00 87.00 242 ASP A O 1
ATOM 1921 N N . TRP A 1 243 ? -5.586 -4.982 -13.786 1.00 89.50 243 TRP A N 1
ATOM 1922 C CA . TRP A 1 243 ? -4.233 -4.424 -13.742 1.00 89.50 243 TRP A CA 1
ATOM 1923 C C . TRP A 1 243 ? -3.505 -4.800 -12.441 1.00 89.50 243 TRP A C 1
ATOM 1925 O O . TRP A 1 243 ? -2.371 -5.278 -12.495 1.00 89.50 243 TRP A O 1
ATOM 1935 N N . PHE A 1 244 ? -4.149 -4.661 -11.273 1.00 86.06 244 PHE A N 1
ATOM 1936 C CA . PHE A 1 244 ? -3.555 -5.059 -9.987 1.00 86.06 244 PHE A CA 1
ATOM 1937 C C . PHE A 1 244 ? -3.290 -6.566 -9.916 1.00 86.06 244 PHE A C 1
ATOM 1939 O O . PHE A 1 244 ? -2.222 -6.979 -9.463 1.00 86.06 244 PHE A O 1
ATOM 1946 N N . GLN A 1 245 ? -4.219 -7.396 -10.394 1.00 85.25 245 GLN A N 1
ATOM 1947 C CA . GLN A 1 245 ? -4.039 -8.847 -10.458 1.00 85.25 245 GLN A CA 1
ATOM 1948 C C . GLN A 1 245 ? -2.863 -9.224 -11.359 1.00 85.25 245 GLN A C 1
ATOM 1950 O O . GLN A 1 245 ? -2.017 -10.030 -10.965 1.00 85.25 245 GLN A O 1
ATOM 1955 N N . SER A 1 246 ? -2.756 -8.603 -12.535 1.00 80.94 246 SER A N 1
ATOM 1956 C CA . SER A 1 246 ? -1.624 -8.800 -13.441 1.00 80.94 246 SER A CA 1
ATOM 1957 C C . SER A 1 246 ? -0.307 -8.335 -12.820 1.00 80.94 246 SER A C 1
ATOM 1959 O O . SER A 1 246 ? 0.713 -8.988 -13.010 1.00 80.94 246 SER A O 1
ATOM 1961 N N . TYR A 1 247 ? -0.308 -7.225 -12.082 1.00 80.44 247 TYR A N 1
ATOM 1962 C CA . TYR A 1 247 ? 0.890 -6.671 -11.448 1.00 80.44 247 TYR A CA 1
ATOM 1963 C C . TYR A 1 247 ? 1.401 -7.528 -10.273 1.00 80.44 247 TYR A C 1
ATOM 1965 O O . TYR A 1 247 ? 2.612 -7.619 -10.032 1.00 80.44 247 TYR A O 1
ATOM 1973 N N . LEU A 1 248 ? 0.483 -8.139 -9.519 1.00 78.94 248 LEU A N 1
ATOM 1974 C CA . LEU A 1 248 ? 0.780 -8.938 -8.326 1.00 78.94 248 LEU A CA 1
ATOM 1975 C C . LEU A 1 248 ? 1.043 -10.421 -8.636 1.00 78.94 248 LEU A C 1
ATOM 1977 O O . LEU A 1 248 ? 1.691 -11.103 -7.840 1.00 78.94 248 LEU A O 1
ATOM 1981 N N . SER A 1 249 ? 0.559 -10.933 -9.768 1.00 74.25 249 SER A N 1
ATOM 1982 C CA . SER A 1 249 ? 0.718 -12.335 -10.171 1.00 74.25 249 SER A CA 1
ATOM 1983 C C . SER A 1 249 ? 2.007 -12.588 -10.960 1.00 74.25 249 SER A C 1
ATOM 1985 O O . SER A 1 249 ? 2.595 -11.687 -11.551 1.00 74.25 249 SER A O 1
ATOM 1987 N N . GLY A 1 250 ? 2.492 -13.836 -10.931 1.00 69.06 250 GLY A N 1
ATOM 1988 C CA . GLY A 1 250 ? 3.639 -14.271 -11.742 1.00 69.06 250 GLY A CA 1
ATOM 1989 C C . GLY A 1 250 ? 4.968 -13.569 -11.432 1.00 69.06 250 GLY A C 1
ATOM 1990 O O . GLY A 1 250 ? 5.913 -13.667 -12.218 1.00 69.06 250 GLY A O 1
ATOM 1991 N N . ARG A 1 251 ? 5.056 -12.854 -10.304 1.00 70.31 251 ARG A N 1
ATOM 1992 C CA . ARG A 1 251 ? 6.264 -12.128 -9.915 1.00 70.31 251 ARG A CA 1
ATOM 1993 C C . ARG A 1 251 ? 7.377 -13.105 -9.558 1.00 70.31 251 ARG A C 1
ATOM 1995 O O . ARG A 1 251 ? 7.203 -13.992 -8.728 1.00 70.31 251 ARG A O 1
ATOM 2002 N N . ARG A 1 252 ? 8.536 -12.883 -10.167 1.00 61.50 252 ARG A N 1
ATOM 2003 C CA . ARG A 1 252 ? 9.792 -13.577 -9.882 1.00 61.50 252 ARG A CA 1
ATOM 2004 C C . ARG A 1 252 ? 10.789 -12.607 -9.277 1.00 61.50 252 ARG A C 1
ATOM 2006 O O . ARG A 1 252 ? 10.684 -11.396 -9.488 1.00 61.50 252 ARG A O 1
ATOM 2013 N N . GLN A 1 253 ? 11.739 -13.127 -8.515 1.00 63.94 253 GLN A N 1
ATOM 2014 C CA . GLN A 1 253 ? 12.749 -12.309 -7.858 1.00 63.94 253 GLN A CA 1
ATOM 2015 C C . GLN A 1 253 ? 14.112 -12.983 -7.937 1.00 63.94 253 GLN A C 1
ATOM 2017 O O . GLN A 1 253 ? 14.226 -14.188 -7.768 1.00 63.94 253 GLN A O 1
ATOM 2022 N N . VAL A 1 254 ? 15.149 -12.173 -8.127 1.00 65.00 254 VAL A N 1
ATOM 2023 C CA . VAL A 1 254 ? 16.542 -12.618 -8.098 1.00 65.00 254 VAL A CA 1
ATOM 2024 C C . VAL A 1 254 ? 17.215 -12.005 -6.880 1.00 65.00 254 VAL A C 1
ATOM 2026 O O . VAL A 1 254 ? 17.093 -10.805 -6.622 1.00 65.00 254 VAL A O 1
ATOM 2029 N N . VAL A 1 255 ? 17.933 -12.825 -6.117 1.00 68.94 255 VAL A N 1
ATOM 2030 C CA . VAL A 1 255 ? 18.722 -12.370 -4.971 1.00 68.94 255 VAL A CA 1
ATOM 2031 C C . VAL A 1 255 ? 20.167 -12.185 -5.422 1.00 68.94 255 VAL A C 1
ATOM 2033 O O . VAL A 1 255 ? 20.798 -13.140 -5.860 1.00 68.94 255 VAL A O 1
ATOM 2036 N N . SER A 1 256 ? 20.701 -10.967 -5.291 1.00 67.31 256 SER A N 1
ATOM 2037 C CA . SER A 1 256 ? 22.102 -10.662 -5.613 1.00 67.31 256 SER A CA 1
ATOM 2038 C C . SER A 1 256 ? 22.918 -10.427 -4.340 1.00 67.31 256 SER A C 1
ATOM 2040 O O . SER A 1 256 ? 22.671 -9.475 -3.593 1.00 67.31 256 SER A O 1
ATOM 2042 N N . ILE A 1 257 ? 23.909 -11.285 -4.082 1.00 73.94 257 ILE A N 1
ATOM 2043 C CA . ILE A 1 257 ? 24.870 -11.147 -2.976 1.00 73.94 257 ILE A CA 1
ATOM 2044 C C . ILE A 1 257 ? 26.274 -11.112 -3.571 1.00 73.94 257 ILE A C 1
ATOM 2046 O O . ILE A 1 257 ? 26.683 -12.041 -4.256 1.00 73.94 257 ILE A O 1
ATOM 2050 N N . ASN A 1 258 ? 27.043 -10.051 -3.302 1.00 72.62 258 ASN A N 1
ATOM 2051 C CA . ASN A 1 258 ? 28.421 -9.902 -3.793 1.00 72.62 258 ASN A CA 1
ATOM 2052 C C . ASN A 1 258 ? 28.586 -10.170 -5.307 1.00 72.62 258 ASN A C 1
ATOM 2054 O O . ASN A 1 258 ? 29.634 -10.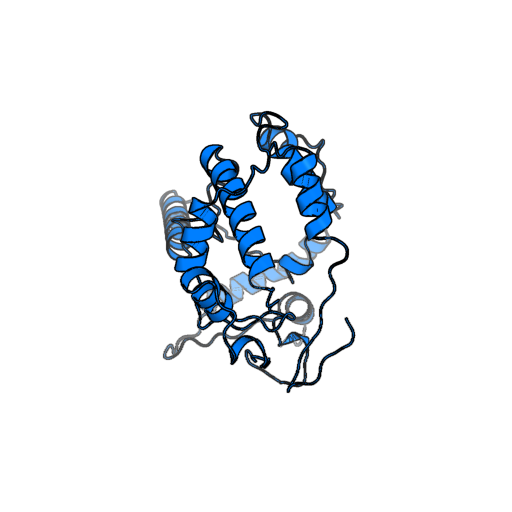654 -5.727 1.00 72.62 258 ASN A O 1
ATOM 2058 N N . ARG A 1 259 ? 27.579 -9.801 -6.119 1.00 66.88 259 ARG A N 1
ATOM 2059 C CA . ARG A 1 259 ? 27.517 -10.000 -7.585 1.00 66.88 259 ARG A CA 1
ATOM 2060 C C . ARG A 1 259 ? 27.293 -11.443 -8.053 1.00 66.88 259 ARG A C 1
ATOM 2062 O O . ARG A 1 259 ? 27.514 -11.732 -9.223 1.00 66.88 259 ARG A O 1
ATOM 2069 N N . VAL A 1 260 ? 26.856 -12.325 -7.163 1.00 74.25 260 VAL A N 1
ATOM 2070 C CA . VAL A 1 260 ? 26.324 -13.642 -7.523 1.00 74.25 260 VAL A CA 1
ATOM 2071 C C . VAL A 1 260 ? 24.808 -13.573 -7.425 1.00 74.25 260 VAL A C 1
ATOM 2073 O O . VAL A 1 260 ? 24.281 -13.093 -6.418 1.00 74.25 260 VAL A O 1
ATOM 2076 N N . GLU A 1 261 ? 24.134 -14.013 -8.480 1.00 75.81 261 GLU A N 1
ATOM 2077 C CA . GLU A 1 261 ? 22.681 -13.972 -8.632 1.00 75.81 261 GLU A CA 1
ATOM 2078 C C . GLU A 1 261 ? 22.092 -15.377 -8.484 1.00 75.81 261 GLU A C 1
ATOM 2080 O O . GLU A 1 261 ? 22.718 -16.363 -8.874 1.00 75.81 261 GLU A O 1
ATOM 2085 N N . SER A 1 262 ? 20.909 -15.467 -7.875 1.00 74.81 262 SER A N 1
ATOM 2086 C CA . SER A 1 262 ? 20.106 -16.691 -7.873 1.00 74.81 262 SER A CA 1
ATOM 2087 C C . SER A 1 262 ? 19.353 -16.858 -9.190 1.00 74.81 262 SER A C 1
ATOM 2089 O O . SER A 1 262 ? 19.140 -15.886 -9.916 1.00 74.81 262 SER A O 1
ATOM 2091 N N . ASP A 1 263 ? 18.856 -18.066 -9.446 1.00 65.38 263 ASP A N 1
ATOM 2092 C CA . ASP A 1 263 ? 17.851 -18.249 -10.490 1.00 65.38 263 ASP A CA 1
ATOM 2093 C C . ASP A 1 263 ? 16.558 -17.459 -10.151 1.00 65.38 263 ASP A C 1
ATOM 2095 O O . ASP A 1 263 ? 16.287 -17.241 -8.959 1.00 65.38 263 ASP A O 1
ATOM 2099 N N . PRO A 1 264 ? 15.797 -16.986 -11.162 1.00 57.53 264 PRO A N 1
ATOM 2100 C CA . PRO A 1 264 ? 14.558 -16.215 -10.982 1.00 57.53 264 PRO A CA 1
ATOM 2101 C C . PRO A 1 264 ? 13.340 -17.019 -10.515 1.00 57.53 264 PRO A C 1
ATOM 2103 O O . PRO A 1 264 ? 13.163 -18.166 -10.985 1.00 57.53 264 PRO A O 1
#

Secondary structure (DSSP, 8-state):
------SHHHHHHS-------TT--S-SS-HHHHHHHHHHHHTHHHHTTS---------TTSHHHHHHHTTPPTT-B-PPPPPHHHHHHHHHH--TTSPP-TT---HHHHHHHHHHSS--GGGG---------SS-TT-GGGSPP-----HHHHHHHHHHHHHHHHHHHHTT-S-TT--TT-TT--HHHHHHHHHHHHHHHHHTT----------TTTTTT--HHHHHHHHHHTTB-HHHHHHHHHHHSS-----EETTEE---

Sequence (264 aa):
MFPGLSTTVLDSVAPVKEVRIKNQSDPWISAEILESIRERDSWLHLVNQLPKQEFNSYDVDSPVFKNQYKSVVPDSFQLQEINEEFVLNEIHSLDISKSTGLDGIPGRFIKDAAESGVVPNDMKIAKVIPLHKKKSKLEAGNYRPVSILSVVSKFLEKAVFHQLNDYLVNNNLIYQFQSGFRGSYSTDTCLIHLQDHIRKQTAAGNYTGMILLDIQKAFDSVDHQILCNKLSAMGVHSTSIDWFQSYLSGRRQVVSINRVESDP